Protein AF-A0A397G753-F1 (afdb_monomer_lite)

Organism: NCBI:txid1348612

Structure (mmCIF, N/CA/C/O backbone):
data_AF-A0A397G753-F1
#
_entry.id   AF-A0A397G753-F1
#
loop_
_atom_site.group_PDB
_atom_site.id
_atom_site.type_symbol
_atom_site.label_atom_id
_atom_site.label_alt_id
_atom_site.label_comp_id
_atom_site.label_asym_id
_atom_site.label_entity_id
_atom_site.label_seq_id
_atom_site.pdbx_PDB_ins_code
_atom_site.Cartn_x
_atom_site.Cartn_y
_atom_site.Cartn_z
_atom_site.occupancy
_atom_site.B_iso_or_equiv
_atom_site.auth_seq_id
_atom_site.auth_comp_id
_atom_site.auth_asym_id
_atom_site.auth_atom_id
_atom_site.pdbx_PDB_model_num
ATOM 1 N N . MET A 1 1 ? -2.397 -12.344 -0.026 1.00 91.50 1 MET A N 1
ATOM 2 C CA . MET A 1 1 ? -2.627 -11.223 0.919 1.00 91.50 1 MET A CA 1
ATOM 3 C C . MET A 1 1 ? -3.886 -10.445 0.554 1.00 91.50 1 MET A C 1
ATOM 5 O O . MET A 1 1 ? -4.842 -10.509 1.313 1.00 91.50 1 MET A O 1
ATOM 9 N N . GLY A 1 2 ? -3.927 -9.778 -0.608 1.00 95.38 2 GLY A N 1
ATOM 10 C CA . GLY A 1 2 ? -5.061 -8.931 -1.011 1.00 95.38 2 GLY A CA 1
ATOM 11 C C . GLY A 1 2 ? -6.423 -9.641 -1.021 1.00 95.38 2 GLY A C 1
ATOM 12 O O . GLY A 1 2 ? -7.338 -9.194 -0.340 1.00 95.38 2 GLY A O 1
ATOM 13 N N . ILE A 1 3 ? -6.541 -10.790 -1.698 1.00 97.00 3 ILE A N 1
ATOM 14 C CA . ILE A 1 3 ? -7.805 -11.554 -1.761 1.00 97.00 3 ILE A CA 1
ATOM 15 C C . ILE A 1 3 ? -8.283 -11.930 -0.356 1.00 97.00 3 ILE A C 1
ATOM 17 O O . ILE A 1 3 ? -9.412 -11.628 0.017 1.00 97.00 3 ILE A O 1
ATOM 21 N N . PHE A 1 4 ? -7.393 -12.520 0.447 1.00 96.69 4 PHE A N 1
ATOM 22 C CA . PHE A 1 4 ? -7.681 -12.882 1.835 1.00 96.69 4 PHE A CA 1
ATOM 23 C C . PHE A 1 4 ? -8.170 -11.674 2.647 1.00 96.69 4 PHE A C 1
ATOM 25 O O . PHE A 1 4 ? -9.224 -11.741 3.273 1.00 96.69 4 PHE A O 1
ATOM 32 N N . GLY A 1 5 ? -7.459 -10.544 2.575 1.00 96.31 5 GLY A N 1
ATOM 33 C CA . GLY A 1 5 ? -7.858 -9.302 3.232 1.00 96.31 5 GLY A CA 1
ATOM 34 C C . GLY A 1 5 ? -9.234 -8.808 2.797 1.00 96.31 5 GLY A C 1
ATOM 35 O O . GLY A 1 5 ? -10.042 -8.441 3.646 1.00 96.31 5 GLY A O 1
ATOM 36 N N . SER A 1 6 ? -9.518 -8.843 1.492 1.00 96.75 6 SER A N 1
ATOM 37 C CA . SER A 1 6 ? -10.804 -8.409 0.945 1.00 96.75 6 SER A CA 1
ATOM 38 C C . SER A 1 6 ? -11.953 -9.312 1.382 1.00 96.75 6 SER A C 1
ATOM 40 O O . SER A 1 6 ? -13.050 -8.801 1.571 1.00 96.75 6 SER A O 1
ATOM 42 N N . VAL A 1 7 ? -11.734 -10.623 1.508 1.00 95.94 7 VAL A N 1
ATOM 43 C CA . VAL A 1 7 ? -12.769 -11.572 1.945 1.00 95.94 7 VAL A CA 1
ATOM 44 C C . VAL A 1 7 ? -13.023 -11.427 3.444 1.00 95.94 7 VAL A C 1
ATOM 46 O O . VAL A 1 7 ? -14.167 -11.253 3.858 1.00 95.94 7 VAL A O 1
ATOM 49 N N . MET A 1 8 ? -11.962 -11.424 4.254 1.00 95.06 8 MET A N 1
ATOM 50 C CA . MET A 1 8 ? -12.071 -11.383 5.718 1.00 95.06 8 MET A CA 1
ATOM 51 C C . MET A 1 8 ? -12.648 -10.070 6.256 1.00 95.06 8 MET A C 1
ATOM 53 O O . MET A 1 8 ? -13.225 -10.063 7.338 1.00 95.06 8 MET A O 1
ATOM 57 N N . HIS A 1 9 ? -12.507 -8.969 5.514 1.00 95.69 9 HIS A N 1
ATOM 58 C CA . HIS A 1 9 ? -12.940 -7.639 5.954 1.00 95.69 9 HIS A CA 1
ATOM 59 C C . HIS A 1 9 ? -14.029 -7.037 5.055 1.00 95.69 9 HIS A C 1
ATOM 61 O O . HIS A 1 9 ? -14.230 -5.824 5.056 1.00 95.69 9 HIS A O 1
ATOM 67 N N . ALA A 1 10 ? -14.753 -7.879 4.306 1.00 92.12 10 ALA A N 1
ATOM 68 C CA . ALA A 1 10 ? -15.836 -7.447 3.419 1.00 92.12 10 ALA A CA 1
ATOM 69 C C . ALA A 1 10 ? -17.039 -6.837 4.163 1.00 92.12 10 ALA A C 1
ATOM 71 O O . ALA A 1 10 ? -17.813 -6.088 3.569 1.00 92.12 10 ALA A O 1
ATOM 72 N N . LYS A 1 11 ? -17.230 -7.182 5.444 1.00 89.69 11 LYS A N 1
ATOM 73 C CA . LYS A 1 11 ? -18.371 -6.761 6.270 1.00 89.69 11 LYS A CA 1
ATOM 74 C C . LYS A 1 11 ? -17.893 -6.186 7.600 1.00 89.69 11 LYS A C 1
ATOM 76 O O . LYS A 1 11 ? -16.899 -6.643 8.151 1.00 89.69 11 LYS A O 1
ATOM 81 N N . GLY A 1 12 ? -18.613 -5.189 8.113 1.00 88.69 12 GLY A N 1
ATOM 82 C CA . GLY A 1 12 ? -18.335 -4.559 9.410 1.00 88.69 12 GLY A CA 1
ATOM 83 C C . GLY A 1 12 ? -17.240 -3.485 9.406 1.00 88.69 12 GLY A C 1
ATOM 84 O O . GLY A 1 12 ? -17.095 -2.769 10.402 1.00 88.69 12 GLY A O 1
ATOM 85 N N . PHE A 1 13 ? -16.538 -3.302 8.285 1.00 94.00 13 PHE A N 1
ATOM 86 C CA . PHE A 1 13 ? -15.472 -2.314 8.108 1.00 94.00 13 PHE A CA 1
ATOM 87 C C . PHE A 1 13 ? -15.814 -1.295 7.016 1.00 94.00 13 PHE A C 1
ATOM 89 O O . PHE A 1 13 ? -16.594 -1.573 6.107 1.00 94.00 13 PHE A O 1
ATOM 96 N N . ASP A 1 14 ? -15.204 -0.111 7.093 1.00 93.56 14 ASP A N 1
ATOM 97 C CA . ASP A 1 14 ? -15.374 0.927 6.075 1.00 93.56 14 ASP A CA 1
ATOM 98 C C . ASP A 1 14 ? -14.841 0.437 4.716 1.00 93.56 14 ASP A C 1
ATOM 100 O O . ASP A 1 14 ? -13.736 -0.108 4.629 1.00 93.56 14 ASP A O 1
ATOM 104 N N . TYR A 1 15 ? -15.588 0.700 3.636 1.00 94.19 15 TYR A N 1
ATOM 105 C CA . TYR A 1 15 ? -15.270 0.211 2.284 1.00 94.19 15 TYR A CA 1
ATOM 106 C C . TYR A 1 15 ? -13.840 0.535 1.824 1.00 94.19 15 TYR A C 1
ATOM 108 O O . TYR A 1 15 ? -13.224 -0.263 1.122 1.00 94.19 15 TYR A O 1
ATOM 116 N N . ARG A 1 16 ? -13.273 1.663 2.273 1.00 95.38 16 ARG A N 1
ATOM 117 C CA . ARG A 1 16 ? -11.892 2.076 1.970 1.00 95.38 16 ARG A CA 1
ATOM 118 C C . ARG A 1 16 ? -10.840 1.005 2.294 1.00 95.38 16 ARG A C 1
ATOM 120 O O . ARG A 1 16 ? -9.878 0.872 1.549 1.00 95.38 16 ARG A O 1
ATOM 127 N N . PHE A 1 17 ? -11.036 0.197 3.339 1.00 96.69 17 PHE A N 1
ATOM 128 C CA . PHE A 1 17 ? -10.093 -0.875 3.683 1.00 96.69 17 PHE A CA 1
ATOM 129 C C . PHE A 1 17 ? -10.243 -2.089 2.767 1.00 96.69 17 PHE A C 1
ATOM 131 O O . PHE A 1 17 ? -9.247 -2.647 2.311 1.00 96.69 17 PHE A O 1
ATOM 138 N N . THR A 1 18 ? -11.482 -2.456 2.425 1.00 96.50 18 THR A N 1
ATOM 139 C CA . THR A 1 18 ? -11.733 -3.474 1.393 1.00 96.50 18 THR A CA 1
ATOM 140 C C . THR A 1 18 ? -11.141 -3.033 0.054 1.00 96.50 18 THR A C 1
ATOM 142 O O . THR A 1 18 ? -10.517 -3.839 -0.634 1.00 96.50 18 THR A O 1
ATOM 145 N N . LEU A 1 19 ? -11.265 -1.747 -0.288 1.00 97.38 19 LEU A N 1
ATOM 146 C CA . LEU A 1 19 ? -10.648 -1.168 -1.476 1.00 97.38 19 LEU A CA 1
ATOM 147 C C . LEU A 1 19 ? -9.119 -1.303 -1.437 1.00 97.38 19 LEU A C 1
ATOM 149 O O . LEU A 1 19 ? -8.564 -1.804 -2.407 1.00 97.38 19 LEU A O 1
ATOM 153 N N . CYS A 1 20 ? -8.447 -0.988 -0.320 1.00 97.81 20 CYS A N 1
ATOM 154 C CA . CYS A 1 20 ? -7.004 -1.235 -0.165 1.00 97.81 20 CYS A CA 1
ATOM 155 C C . CYS A 1 20 ? -6.623 -2.691 -0.485 1.00 97.81 20 CYS A C 1
ATOM 157 O O . CYS A 1 20 ? -5.707 -2.935 -1.271 1.00 97.81 20 CYS A O 1
ATOM 159 N N . PHE A 1 21 ? -7.332 -3.673 0.081 1.00 98.19 21 PHE A N 1
ATOM 160 C CA . PHE A 1 21 ? -7.027 -5.092 -0.142 1.00 98.19 21 PHE A CA 1
ATOM 161 C C . PHE A 1 21 ? -7.298 -5.555 -1.580 1.00 98.19 21 PHE A C 1
ATOM 163 O O . PHE A 1 21 ? -6.535 -6.353 -2.138 1.00 98.19 21 PHE A O 1
ATOM 170 N N . ARG A 1 22 ? -8.356 -5.034 -2.207 1.00 98.00 22 ARG A N 1
ATOM 171 C CA . ARG A 1 22 ? -8.631 -5.263 -3.630 1.00 98.00 22 ARG A CA 1
ATOM 172 C C . ARG A 1 22 ? -7.527 -4.669 -4.497 1.00 98.00 22 ARG A C 1
ATOM 174 O O . ARG A 1 22 ? -7.035 -5.366 -5.375 1.00 98.00 22 ARG A O 1
ATOM 181 N N . THR A 1 23 ? -7.053 -3.462 -4.202 1.00 97.81 23 THR A N 1
ATOM 182 C CA . THR A 1 23 ? -5.946 -2.861 -4.953 1.00 97.81 23 THR A CA 1
ATOM 183 C C . THR A 1 23 ? -4.646 -3.652 -4.785 1.00 97.81 23 THR A C 1
ATOM 185 O O . THR A 1 23 ? -3.981 -3.898 -5.782 1.00 97.81 23 THR A O 1
ATOM 188 N N . ILE A 1 24 ? -4.329 -4.174 -3.589 1.00 98.00 24 ILE A N 1
ATOM 189 C CA . ILE A 1 24 ? -3.200 -5.117 -3.402 1.00 98.00 24 ILE A CA 1
ATOM 190 C C . ILE A 1 24 ? -3.342 -6.352 -4.307 1.00 98.00 24 ILE A C 1
ATOM 192 O O . ILE A 1 24 ? -2.351 -6.864 -4.821 1.00 98.00 24 ILE A O 1
ATOM 196 N N . THR A 1 25 ? -4.566 -6.843 -4.508 1.00 97.94 25 THR A N 1
ATOM 197 C CA . THR A 1 25 ? -4.828 -7.968 -5.420 1.00 97.94 25 THR A CA 1
ATOM 1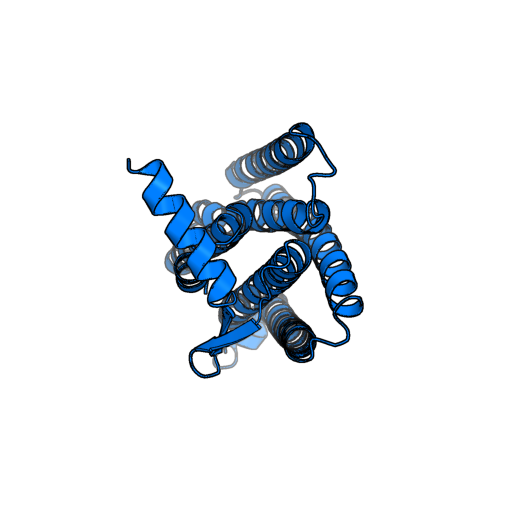98 C C . THR A 1 25 ? -4.547 -7.586 -6.870 1.00 97.94 25 THR A C 1
ATOM 200 O O . THR A 1 25 ? -3.885 -8.344 -7.572 1.00 97.94 25 THR A O 1
ATOM 203 N N . VAL A 1 26 ? -5.006 -6.407 -7.301 1.00 97.88 26 VAL A N 1
ATOM 204 C CA . VAL A 1 26 ? -4.758 -5.883 -8.653 1.00 97.88 26 VAL A CA 1
ATOM 205 C C . VAL A 1 26 ? -3.260 -5.694 -8.901 1.00 97.88 26 VAL A C 1
ATOM 207 O O . VAL A 1 26 ? -2.779 -6.162 -9.926 1.00 97.88 26 VAL A O 1
ATOM 210 N N . ILE A 1 27 ? -2.524 -5.110 -7.946 1.00 97.81 27 ILE A N 1
ATOM 211 C CA . ILE A 1 27 ? -1.054 -4.988 -7.993 1.00 97.81 27 ILE A CA 1
ATOM 212 C C . ILE A 1 27 ? -0.421 -6.369 -8.190 1.00 97.81 27 ILE A C 1
ATOM 214 O O . ILE A 1 27 ? 0.364 -6.564 -9.105 1.00 97.81 27 ILE A O 1
ATOM 218 N N . GLY A 1 28 ? -0.819 -7.366 -7.390 1.00 96.94 28 GLY A N 1
ATOM 219 C CA . GLY A 1 28 ? -0.287 -8.727 -7.510 1.00 96.94 28 GLY A CA 1
ATOM 220 C C . GLY A 1 28 ? -0.520 -9.357 -8.887 1.00 96.94 28 GLY A C 1
ATOM 221 O O . GLY A 1 28 ? 0.396 -9.956 -9.444 1.00 96.94 28 GLY A O 1
ATOM 222 N N . PHE A 1 29 ? -1.715 -9.200 -9.465 1.00 97.25 29 PHE A N 1
ATOM 223 C CA . PHE A 1 29 ? -1.985 -9.673 -10.827 1.00 97.25 29 PHE A CA 1
ATOM 224 C C . PHE A 1 29 ? -1.186 -8.903 -11.883 1.00 97.25 29 PHE A C 1
ATOM 226 O O . PHE A 1 29 ? -0.629 -9.528 -12.783 1.00 97.25 29 PHE A O 1
ATOM 233 N N . GLY A 1 30 ? -1.092 -7.577 -11.761 1.00 96.62 30 GLY A N 1
ATOM 234 C CA . GLY A 1 30 ? -0.273 -6.743 -12.640 1.00 96.62 30 GLY A CA 1
ATOM 235 C C . GLY A 1 30 ? 1.199 -7.144 -12.609 1.00 96.62 30 GLY A C 1
ATOM 236 O O . GLY A 1 30 ? 1.801 -7.343 -13.660 1.00 96.62 30 GLY A O 1
ATOM 237 N N . SER A 1 31 ? 1.740 -7.375 -11.414 1.00 96.06 31 SER A N 1
ATOM 238 C CA . SER A 1 31 ? 3.104 -7.857 -11.197 1.00 96.06 31 SER A CA 1
ATOM 239 C C . SER A 1 31 ? 3.348 -9.226 -11.843 1.00 96.06 31 SER A C 1
ATOM 241 O O . SER A 1 31 ? 4.337 -9.405 -12.552 1.00 96.06 31 SER A O 1
ATOM 243 N N . ILE A 1 32 ? 2.418 -10.181 -11.690 1.00 96.19 32 ILE A N 1
ATOM 244 C CA . ILE A 1 32 ? 2.499 -11.496 -12.354 1.00 96.19 32 ILE A CA 1
ATOM 245 C C . ILE A 1 32 ? 2.512 -11.338 -13.880 1.00 96.19 32 ILE A C 1
ATOM 247 O O . ILE A 1 32 ? 3.339 -11.954 -14.550 1.00 96.19 32 ILE A O 1
ATOM 251 N N . LEU A 1 33 ? 1.619 -10.513 -14.434 1.00 95.38 33 LEU A N 1
ATOM 252 C CA . LEU A 1 33 ? 1.549 -10.267 -15.876 1.00 95.38 33 LEU A CA 1
ATOM 253 C C . LEU A 1 33 ? 2.830 -9.609 -16.396 1.00 95.38 33 LEU A C 1
ATOM 255 O O . LEU A 1 33 ? 3.361 -10.030 -17.425 1.00 95.38 33 LEU A O 1
ATOM 259 N N . PHE A 1 34 ? 3.346 -8.610 -15.683 1.00 94.88 34 PHE A N 1
ATOM 260 C CA . PHE A 1 34 ? 4.578 -7.931 -16.054 1.00 94.88 34 PHE A CA 1
ATOM 261 C C . PHE A 1 34 ? 5.780 -8.873 -15.991 1.00 94.88 34 PHE A C 1
ATOM 263 O O . PHE A 1 34 ? 6.459 -9.041 -16.995 1.00 94.88 34 PHE A O 1
ATOM 270 N N . HIS A 1 35 ? 6.025 -9.550 -14.870 1.00 93.56 35 HIS A N 1
ATOM 271 C CA . HI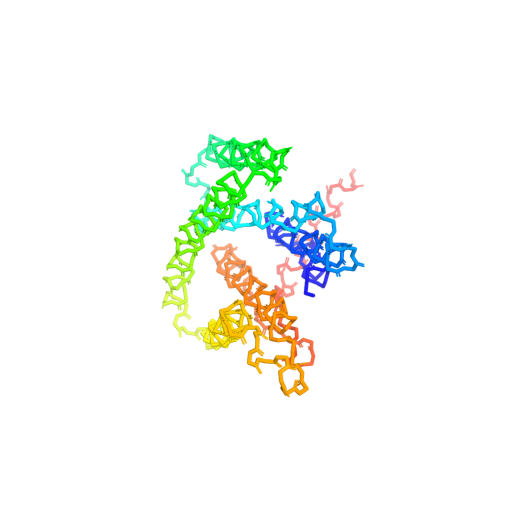S A 1 35 ? 7.189 -10.431 -14.739 1.00 93.56 35 HIS A CA 1
ATOM 272 C C . HIS A 1 35 ? 7.085 -11.712 -15.574 1.00 93.56 35 HIS A C 1
ATOM 274 O O . HIS A 1 35 ? 8.111 -12.258 -15.971 1.00 93.56 35 HIS A O 1
ATOM 280 N N . GLY A 1 36 ? 5.871 -12.170 -15.885 1.00 92.56 36 GLY A N 1
ATOM 281 C CA . GLY A 1 36 ? 5.649 -13.315 -16.767 1.00 92.56 36 GLY A CA 1
ATOM 282 C C . GLY A 1 36 ? 5.874 -13.017 -18.253 1.00 92.56 36 GLY A C 1
ATOM 283 O O . GLY A 1 36 ? 6.103 -13.946 -19.022 1.00 92.56 36 GLY A O 1
ATOM 284 N N . THR A 1 37 ? 5.816 -11.748 -18.672 1.00 93.25 37 THR A N 1
ATOM 285 C CA . THR A 1 37 ? 5.898 -11.354 -20.096 1.00 93.25 37 THR A CA 1
ATOM 286 C C . THR A 1 37 ? 7.042 -10.392 -20.416 1.00 93.25 37 THR A C 1
ATOM 288 O O . THR A 1 37 ? 7.473 -10.314 -21.563 1.00 93.25 37 THR A O 1
ATOM 291 N N . LEU A 1 38 ? 7.513 -9.639 -19.418 1.00 89.19 38 LEU A N 1
ATOM 292 C CA . LEU A 1 38 ? 8.473 -8.536 -19.503 1.00 89.19 38 LEU A CA 1
ATOM 293 C C . LEU A 1 38 ? 8.070 -7.421 -20.482 1.00 89.19 38 LEU A C 1
ATOM 295 O O . LEU A 1 38 ? 8.909 -6.643 -20.941 1.00 89.19 38 LEU A O 1
ATOM 299 N N . LEU A 1 39 ? 6.774 -7.310 -20.784 1.00 89.12 39 LEU A N 1
ATOM 300 C CA . LEU A 1 39 ? 6.247 -6.237 -21.618 1.00 89.12 39 LEU A CA 1
ATOM 301 C C . LEU A 1 39 ? 6.168 -4.946 -20.811 1.00 89.12 39 LEU A C 1
ATOM 303 O O . LEU A 1 39 ? 5.449 -4.864 -19.817 1.00 89.12 39 LEU A O 1
ATOM 307 N N . PHE A 1 40 ? 6.856 -3.909 -21.281 1.00 86.31 40 PHE A N 1
ATOM 308 C CA . PHE A 1 40 ? 6.890 -2.608 -20.615 1.00 86.31 40 PHE A CA 1
ATOM 309 C C . PHE A 1 40 ? 5.483 -2.019 -20.393 1.00 86.31 40 PHE A C 1
ATOM 311 O O . PHE A 1 40 ? 5.202 -1.435 -19.355 1.00 86.31 40 PHE A O 1
ATOM 318 N N . GLN A 1 41 ? 4.547 -2.239 -21.318 1.00 86.50 41 GLN A N 1
ATOM 319 C CA . GLN A 1 41 ? 3.158 -1.798 -21.172 1.00 86.50 41 GLN A CA 1
ATOM 320 C C . GLN A 1 41 ? 2.482 -2.413 -19.938 1.00 86.50 41 GLN A C 1
ATOM 322 O O . GLN A 1 41 ? 1.674 -1.747 -19.290 1.00 86.50 41 GLN A O 1
ATOM 327 N N . LEU A 1 42 ? 2.834 -3.659 -19.599 1.00 90.94 42 LEU A N 1
ATOM 328 C CA . LEU A 1 42 ? 2.302 -4.371 -18.440 1.00 90.94 42 LEU A CA 1
ATOM 329 C C . LEU A 1 42 ? 2.933 -3.911 -17.117 1.00 90.94 42 LEU A C 1
ATOM 331 O O . LEU A 1 42 ? 2.308 -4.088 -16.075 1.00 90.94 42 LEU A O 1
ATOM 335 N N . GLN A 1 43 ? 4.075 -3.212 -17.147 1.00 91.69 43 GLN A N 1
ATOM 336 C CA . GLN A 1 43 ? 4.661 -2.562 -15.965 1.00 91.69 43 GLN A CA 1
ATOM 337 C C . GLN A 1 43 ? 3.688 -1.559 -15.328 1.00 91.69 43 GLN A C 1
ATOM 339 O O . GLN A 1 43 ? 3.593 -1.464 -14.105 1.00 91.69 43 GLN A O 1
ATOM 344 N N . HIS A 1 44 ? 2.904 -0.842 -16.142 1.00 93.75 44 HIS A N 1
ATOM 345 C CA . HIS A 1 44 ? 1.916 0.112 -15.635 1.00 93.75 44 HIS A CA 1
ATOM 346 C C . HIS A 1 44 ? 0.787 -0.563 -14.846 1.00 93.75 44 HIS A C 1
ATOM 348 O O . HIS A 1 44 ? 0.250 0.050 -13.926 1.00 93.75 44 HIS A O 1
ATOM 354 N N . PHE A 1 45 ? 0.444 -1.818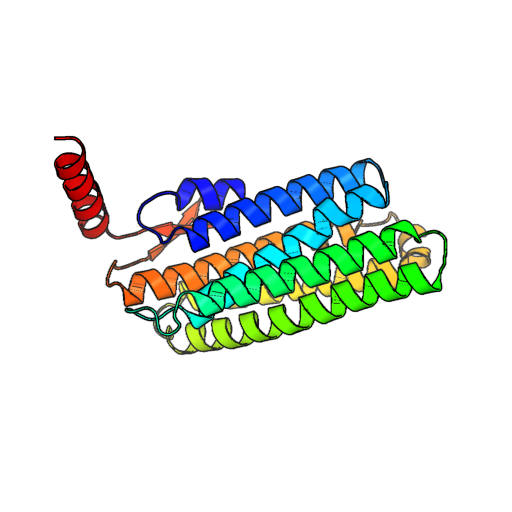 -15.161 1.00 93.25 45 PHE A N 1
ATOM 355 C CA . PHE A 1 45 ? -0.549 -2.584 -14.399 1.00 93.25 45 PHE A CA 1
ATOM 356 C C . PHE A 1 45 ? -0.029 -3.018 -13.023 1.00 93.25 45 PHE A C 1
ATOM 358 O O . PHE A 1 45 ? -0.838 -3.339 -12.158 1.00 93.25 45 PHE A O 1
ATOM 365 N N . ASP A 1 46 ? 1.286 -2.994 -12.800 1.00 92.44 46 ASP A N 1
ATOM 366 C CA . ASP A 1 46 ? 1.892 -3.160 -11.478 1.00 92.44 46 ASP A CA 1
ATOM 367 C C . ASP A 1 46 ? 1.993 -1.797 -10.763 1.00 92.44 46 ASP A C 1
ATOM 369 O O . ASP A 1 46 ? 1.392 -1.580 -9.709 1.00 92.44 46 ASP A O 1
ATOM 373 N N . GLY A 1 47 ? 2.655 -0.820 -11.396 1.00 94.75 47 GLY A N 1
ATOM 374 C CA . GLY A 1 47 ? 2.975 0.476 -10.788 1.00 94.75 47 GLY A CA 1
ATOM 375 C C . GLY A 1 47 ? 1.779 1.404 -10.539 1.00 94.75 47 GLY A C 1
ATOM 376 O O . GLY A 1 47 ? 1.638 1.952 -9.444 1.00 94.75 47 GLY A O 1
ATOM 377 N N . ILE A 1 48 ? 0.874 1.596 -11.506 1.00 96.69 48 ILE A N 1
ATOM 378 C CA . ILE A 1 48 ? -0.244 2.549 -11.346 1.00 96.69 48 ILE A CA 1
ATOM 379 C C . ILE A 1 48 ? -1.181 2.135 -10.199 1.00 96.69 48 ILE A C 1
ATOM 381 O O . ILE A 1 48 ? -1.504 2.980 -9.355 1.00 96.69 48 ILE A O 1
ATOM 385 N N . PRO A 1 49 ? -1.585 0.856 -10.074 1.00 97.88 49 PRO A N 1
ATOM 386 C CA . PRO A 1 49 ? -2.352 0.412 -8.916 1.00 97.88 49 PRO A CA 1
ATOM 387 C C . PRO A 1 49 ? -1.649 0.646 -7.568 1.00 97.88 49 PRO A C 1
ATOM 389 O O . PRO A 1 49 ? -2.343 0.936 -6.590 1.00 97.88 49 PRO A O 1
ATOM 392 N N . MET A 1 50 ? -0.309 0.617 -7.489 1.00 97.81 50 MET A N 1
ATOM 393 C CA . MET A 1 50 ? 0.421 0.980 -6.259 1.00 97.81 50 MET A CA 1
ATOM 394 C C . MET A 1 50 ? 0.171 2.433 -5.836 1.00 97.81 50 MET A C 1
ATOM 396 O O . MET A 1 50 ? -0.027 2.695 -4.645 1.00 97.81 50 MET A O 1
ATOM 400 N N . ILE A 1 51 ? 0.108 3.369 -6.790 1.00 98.00 51 ILE A N 1
ATOM 401 C CA . ILE A 1 51 ? -0.203 4.782 -6.513 1.00 98.00 51 ILE A CA 1
ATOM 402 C C . ILE A 1 51 ? -1.606 4.905 -5.911 1.00 98.00 51 ILE A C 1
ATOM 404 O O . ILE A 1 51 ? -1.787 5.523 -4.862 1.00 98.00 51 ILE A O 1
ATOM 408 N N . PHE A 1 52 ? -2.611 4.279 -6.524 1.00 98.31 52 PHE A N 1
ATOM 409 C CA . PHE A 1 52 ? -3.974 4.334 -5.989 1.00 98.31 52 PHE A CA 1
ATOM 410 C C . PHE A 1 52 ? -4.093 3.644 -4.629 1.00 98.31 52 PHE A C 1
ATOM 412 O O . PHE A 1 52 ? -4.789 4.153 -3.750 1.00 98.31 52 PHE A O 1
ATOM 419 N N . TYR A 1 53 ? -3.386 2.533 -4.415 1.00 98.56 53 TYR A N 1
ATOM 420 C CA . TYR A 1 53 ? -3.333 1.874 -3.112 1.00 98.56 53 TYR A CA 1
ATOM 421 C C . TYR A 1 53 ? -2.828 2.826 -2.020 1.00 98.56 53 TYR A C 1
ATOM 423 O O . TYR A 1 53 ? -3.506 3.010 -1.003 1.00 98.56 53 TYR A O 1
ATOM 431 N N . VAL A 1 54 ? -1.675 3.471 -2.235 1.00 98.25 54 VAL A N 1
ATOM 432 C CA . VAL A 1 54 ? -1.093 4.349 -1.214 1.00 98.25 54 VAL A CA 1
ATOM 433 C C . VAL A 1 54 ? -1.938 5.607 -0.996 1.00 98.25 54 VAL A C 1
ATOM 435 O O . VAL A 1 54 ? -2.050 6.066 0.137 1.00 98.25 54 VAL A O 1
ATOM 438 N N . LEU A 1 55 ? -2.623 6.120 -2.025 1.00 98.44 55 LEU A N 1
ATOM 439 C CA . LEU A 1 55 ? -3.552 7.249 -1.892 1.00 98.44 55 LEU A CA 1
ATOM 440 C C . LEU A 1 55 ? -4.810 6.892 -1.088 1.00 98.44 55 LEU A C 1
ATOM 442 O O . LEU A 1 55 ? -5.227 7.671 -0.230 1.00 98.44 55 LEU A O 1
ATOM 446 N N . VAL A 1 56 ? -5.401 5.711 -1.303 1.00 98.19 56 VAL A N 1
ATOM 447 C CA . VAL A 1 56 ? -6.542 5.237 -0.493 1.00 98.19 56 VAL A CA 1
ATOM 448 C C . VAL A 1 56 ? -6.113 5.027 0.960 1.00 98.19 56 VAL A C 1
ATOM 450 O O . VAL A 1 56 ? -6.856 5.355 1.891 1.00 98.19 56 VAL A O 1
ATOM 453 N N . LEU A 1 57 ? -4.900 4.526 1.185 1.00 98.12 57 LEU A N 1
ATOM 454 C CA . LEU A 1 57 ? -4.363 4.356 2.528 1.00 98.12 57 LEU A CA 1
ATOM 455 C C . LEU A 1 57 ? -4.024 5.705 3.187 1.00 98.12 57 LEU A C 1
ATOM 457 O O . LEU A 1 57 ? -4.329 5.896 4.362 1.00 98.12 57 LEU A O 1
ATOM 461 N N . PHE A 1 58 ? -3.505 6.670 2.423 1.00 98.31 58 PHE A N 1
ATOM 462 C CA . PHE A 1 58 ? -3.290 8.054 2.854 1.00 98.31 58 PHE A CA 1
ATOM 463 C C . PHE A 1 58 ? -4.598 8.743 3.248 1.00 98.31 58 PHE A C 1
ATOM 465 O O . PHE A 1 58 ? -4.682 9.362 4.311 1.00 98.31 58 PHE A O 1
ATOM 472 N N . TYR A 1 59 ? -5.652 8.570 2.451 1.00 97.81 59 TYR A N 1
ATOM 473 C CA . TYR A 1 59 ? -7.001 8.972 2.833 1.00 97.81 59 TYR A CA 1
ATOM 474 C C . TYR A 1 59 ? -7.416 8.309 4.152 1.00 97.81 59 TYR A C 1
ATOM 476 O O . TYR A 1 59 ? -7.875 8.981 5.072 1.00 97.81 59 TYR A O 1
ATOM 484 N N . SER A 1 60 ? -7.206 6.997 4.270 1.00 97.06 60 SER A N 1
ATOM 485 C CA . SER A 1 60 ? -7.646 6.206 5.423 1.00 97.06 60 SER A CA 1
ATOM 486 C C . SER A 1 60 ? -6.973 6.614 6.734 1.00 97.06 60 SER A C 1
ATOM 488 O O . SER A 1 60 ? -7.661 6.653 7.752 1.00 97.06 60 SER A O 1
ATOM 490 N N . VAL A 1 61 ? -5.678 6.956 6.724 1.00 96.88 61 VAL A N 1
ATOM 491 C CA . VAL A 1 61 ? -4.969 7.439 7.927 1.00 96.88 61 VAL A CA 1
ATOM 492 C C . VAL A 1 61 ? -5.368 8.861 8.321 1.00 96.88 61 VAL A C 1
ATOM 494 O O . VAL A 1 61 ? -5.389 9.182 9.507 1.00 96.88 61 VAL A O 1
ATOM 497 N N . ASN A 1 62 ? -5.701 9.722 7.356 1.00 95.25 62 ASN A N 1
ATOM 498 C CA . ASN A 1 62 ? -6.092 11.109 7.627 1.00 95.25 62 ASN A CA 1
ATOM 499 C C . ASN A 1 62 ? -7.558 11.225 8.067 1.00 95.25 62 ASN A C 1
ATOM 501 O O . ASN A 1 62 ? -7.878 11.985 8.981 1.00 95.25 62 ASN A O 1
ATOM 505 N N . GLU A 1 63 ? -8.436 10.419 7.474 1.00 92.94 63 GLU A N 1
ATOM 506 C CA . GLU A 1 63 ? -9.853 10.300 7.828 1.00 92.94 63 GLU A CA 1
ATOM 507 C C . GLU A 1 63 ? -10.101 9.219 8.890 1.00 92.94 63 GLU A C 1
ATOM 509 O O . GLU A 1 63 ? -11.136 8.543 8.890 1.00 92.94 63 GLU A O 1
ATOM 514 N N . ASN A 1 64 ? -9.145 9.009 9.800 1.00 88.50 64 ASN A N 1
ATOM 515 C CA . ASN A 1 64 ? -9.249 7.996 10.851 1.00 88.50 64 ASN A CA 1
ATOM 516 C C . ASN A 1 64 ? -9.875 8.504 12.157 1.00 88.50 64 ASN A C 1
ATOM 518 O O . ASN A 1 64 ? -9.529 8.059 13.246 1.00 88.50 64 ASN A O 1
ATOM 522 N N . LYS A 1 65 ? -10.809 9.453 12.065 1.00 85.94 65 LYS A N 1
ATOM 523 C CA . LYS A 1 65 ? -11.527 10.023 13.217 1.00 85.94 65 LYS A CA 1
ATOM 524 C C . LYS A 1 65 ? -12.983 9.587 13.217 1.00 85.94 65 LYS A C 1
ATOM 526 O O . LYS A 1 65 ? -13.500 9.222 12.168 1.00 85.94 65 LYS A O 1
ATOM 531 N N . LYS A 1 66 ? -13.644 9.606 14.385 1.00 81.31 66 LYS A N 1
ATOM 532 C CA . LYS A 1 66 ? -15.047 9.168 14.551 1.00 81.31 66 LYS A CA 1
ATOM 533 C C . LYS A 1 66 ? -15.949 9.752 13.457 1.00 81.31 66 LYS A C 1
ATOM 535 O O . LYS A 1 66 ? -16.629 8.998 12.769 1.00 81.31 66 LYS A O 1
ATOM 540 N N . GLU A 1 67 ? -15.831 11.055 13.241 1.00 82.19 67 GLU A N 1
ATOM 541 C CA . GLU A 1 67 ? -16.474 11.796 12.160 1.00 82.19 67 GLU A CA 1
ATOM 542 C C . GLU A 1 67 ? -15.457 12.185 11.088 1.00 82.19 67 GLU A C 1
ATOM 544 O O . GLU A 1 67 ? -14.260 12.317 11.373 1.00 82.19 67 GLU A O 1
ATOM 549 N N . ARG A 1 68 ? -15.942 12.360 9.852 1.00 80.94 68 ARG A N 1
ATOM 550 C CA . ARG A 1 68 ? -15.094 12.790 8.740 1.00 80.94 68 ARG A CA 1
ATOM 551 C C . ARG A 1 68 ? -14.595 14.206 8.999 1.00 80.94 68 ARG A C 1
ATOM 553 O O . ARG A 1 68 ? -15.401 15.101 9.244 1.00 80.94 68 ARG A O 1
ATOM 560 N N . LYS A 1 69 ? -13.279 14.402 8.950 1.00 87.12 69 LYS A N 1
ATOM 561 C CA . LYS A 1 69 ? -12.666 15.716 9.191 1.00 87.12 69 LYS A CA 1
ATOM 562 C C . LYS A 1 69 ? -12.738 16.581 7.938 1.00 87.12 69 LYS A C 1
ATOM 564 O O . LYS A 1 69 ? -13.022 17.773 8.019 1.00 87.12 69 LYS A O 1
ATOM 569 N N . PHE A 1 70 ? -12.432 15.985 6.797 1.00 86.38 70 PHE A N 1
ATOM 570 C CA . PHE A 1 70 ? -12.412 16.620 5.496 1.00 86.38 70 PHE A CA 1
ATOM 571 C C . PHE A 1 70 ? -13.654 16.201 4.702 1.00 86.38 70 PHE A C 1
ATOM 573 O O . PHE A 1 70 ? -14.156 15.078 4.793 1.00 86.38 70 PHE A O 1
ATOM 580 N N . GLY A 1 71 ? -14.179 17.148 3.927 1.00 89.31 71 GLY A N 1
ATOM 581 C CA . GLY A 1 71 ? -15.329 16.921 3.062 1.00 89.31 71 GLY A CA 1
ATOM 582 C C . GLY A 1 71 ? -14.980 16.086 1.830 1.00 89.31 71 GLY A C 1
ATOM 583 O O . GLY A 1 71 ? -13.873 15.570 1.672 1.00 89.31 71 GLY A O 1
ATOM 584 N N . ILE A 1 72 ? -15.932 16.005 0.901 1.00 91.75 72 ILE A N 1
ATOM 585 C CA . ILE A 1 72 ? -15.787 15.224 -0.335 1.00 91.75 72 ILE A CA 1
ATOM 586 C C . ILE A 1 72 ? -14.649 15.709 -1.250 1.00 91.75 72 ILE A C 1
ATOM 588 O O . ILE A 1 72 ? -14.145 14.936 -2.059 1.00 91.75 72 ILE A O 1
ATOM 592 N N . TRP A 1 73 ? -14.189 16.953 -1.087 1.00 95.19 73 TRP A N 1
ATOM 593 C CA . TRP A 1 73 ? -13.070 17.504 -1.851 1.00 95.19 73 TRP A CA 1
ATOM 594 C C . TRP A 1 73 ? -11.775 16.708 -1.648 1.00 95.19 73 TRP A C 1
ATOM 596 O O . TRP A 1 73 ? -11.025 16.530 -2.598 1.00 95.19 73 TRP A O 1
ATOM 606 N N . PHE A 1 74 ? -11.527 16.173 -0.448 1.00 95.62 74 PHE A N 1
ATOM 607 C CA . PHE A 1 74 ? -10.276 15.480 -0.143 1.00 95.62 74 PHE A CA 1
ATOM 608 C C . PHE A 1 74 ? -10.079 14.195 -0.971 1.00 95.62 74 PHE A C 1
ATOM 610 O O . PHE A 1 74 ? -9.068 14.098 -1.669 1.00 95.62 74 PHE A O 1
ATOM 617 N N . PRO A 1 75 ? -11.019 13.224 -0.986 1.00 95.62 75 PRO A N 1
ATOM 618 C CA . PRO A 1 75 ? -10.888 12.055 -1.854 1.00 95.62 75 PRO A CA 1
ATOM 619 C C . PRO A 1 75 ? -10.912 12.415 -3.349 1.00 95.62 75 PRO A C 1
ATOM 621 O O . PRO A 1 75 ? -10.236 11.742 -4.125 1.00 95.62 75 PRO A O 1
ATOM 624 N N . ILE A 1 76 ? -11.613 13.484 -3.756 1.00 97.31 76 ILE A N 1
ATOM 625 C CA . ILE A 1 76 ? -11.583 13.976 -5.146 1.00 97.31 76 ILE A CA 1
ATOM 626 C C . ILE A 1 76 ? -10.176 14.462 -5.512 1.00 97.31 76 ILE A C 1
ATOM 628 O O . ILE A 1 76 ? -9.636 14.042 -6.531 1.00 97.31 76 ILE A O 1
ATOM 632 N N . THR A 1 77 ? -9.545 15.291 -4.677 1.00 97.56 77 THR A N 1
ATOM 633 C CA . THR A 1 77 ? -8.179 15.780 -4.909 1.00 97.56 77 THR A CA 1
ATOM 634 C C . THR A 1 77 ? -7.176 14.632 -4.987 1.00 97.56 77 THR A C 1
ATOM 636 O O . THR A 1 77 ? -6.334 14.627 -5.882 1.00 97.56 77 THR A O 1
ATOM 639 N N . LEU A 1 78 ? -7.280 13.632 -4.105 1.00 97.62 78 LEU A N 1
ATOM 640 C CA . LEU A 1 78 ? -6.406 12.456 -4.157 1.00 97.62 78 LEU A CA 1
ATOM 641 C C . LEU A 1 78 ? -6.610 11.647 -5.442 1.00 97.62 78 LEU A C 1
ATOM 643 O O . LEU A 1 78 ? -5.633 11.218 -6.052 1.00 97.62 78 LEU A O 1
ATOM 647 N N . PHE A 1 79 ? -7.857 11.466 -5.880 1.00 97.81 79 PHE A N 1
ATOM 648 C CA . PHE A 1 79 ? -8.147 10.792 -7.143 1.00 97.81 79 PHE A CA 1
ATOM 649 C C . PHE A 1 79 ? -7.578 11.560 -8.341 1.00 97.81 79 PHE A C 1
ATOM 651 O O . PHE A 1 79 ? -6.897 10.962 -9.170 1.00 97.81 79 PHE A O 1
ATOM 658 N N . LEU A 1 80 ? -7.793 12.879 -8.407 1.00 98.12 80 LEU A N 1
ATOM 659 C CA . LEU A 1 80 ? -7.249 13.733 -9.468 1.00 98.12 80 LEU A CA 1
ATOM 660 C C . LEU A 1 80 ? -5.717 13.713 -9.488 1.00 98.12 80 LEU A C 1
ATOM 662 O O . LEU A 1 80 ? -5.117 13.668 -10.562 1.00 98.12 80 LEU A O 1
ATOM 666 N N . TRP A 1 81 ? -5.081 13.686 -8.315 1.00 97.38 81 TRP A N 1
ATOM 667 C CA . TRP A 1 81 ? -3.633 13.534 -8.198 1.00 97.38 81 TRP A CA 1
ATOM 668 C C . TRP A 1 81 ? -3.159 12.190 -8.761 1.00 97.38 81 TRP A C 1
ATOM 670 O O . TRP A 1 81 ? -2.292 12.158 -9.634 1.00 97.38 81 TRP A O 1
ATOM 680 N N . GLY A 1 82 ? -3.769 11.081 -8.327 1.00 97.81 82 GLY A N 1
ATOM 681 C CA . GLY A 1 82 ? -3.451 9.744 -8.836 1.00 97.81 82 GLY A CA 1
ATOM 682 C C . GLY A 1 82 ? -3.671 9.622 -10.345 1.00 97.81 82 GLY A C 1
ATOM 683 O O . GLY A 1 82 ? -2.821 9.083 -11.052 1.00 97.81 82 GLY A O 1
ATOM 684 N N . PHE A 1 83 ? -4.764 10.189 -10.855 1.00 98.19 83 PHE A N 1
ATOM 685 C CA . PHE A 1 83 ? -5.078 10.240 -12.282 1.00 98.19 83 PHE A CA 1
ATOM 686 C C . PHE A 1 83 ? -4.046 11.049 -13.082 1.00 98.19 83 PHE A C 1
ATOM 688 O O . PHE A 1 83 ? -3.593 10.604 -14.139 1.00 98.19 83 PHE A O 1
ATOM 695 N N . THR A 1 84 ? -3.622 12.201 -12.557 1.00 98.12 84 THR A N 1
ATOM 696 C CA . THR A 1 84 ? -2.591 13.043 -13.181 1.00 98.12 84 THR A CA 1
ATOM 697 C C . THR A 1 84 ? -1.264 12.298 -13.276 1.00 98.12 84 THR A C 1
ATOM 699 O O . THR A 1 84 ? -0.707 12.193 -14.368 1.00 98.12 84 THR A O 1
ATOM 702 N N . ILE A 1 85 ? -0.788 11.712 -12.170 1.00 97.62 85 ILE A N 1
ATOM 703 C CA . ILE A 1 85 ? 0.452 10.920 -12.174 1.00 97.62 85 ILE A CA 1
ATOM 704 C C . ILE A 1 85 ? 0.331 9.741 -13.145 1.00 97.62 85 ILE A C 1
ATOM 706 O O . ILE A 1 85 ? 1.231 9.523 -13.945 1.00 97.62 85 ILE A O 1
ATOM 710 N N . SER A 1 86 ? -0.798 9.029 -13.145 1.00 97.50 86 SER A N 1
ATOM 711 C CA . SER A 1 86 ? -1.029 7.900 -14.059 1.00 97.50 86 SER A CA 1
ATOM 712 C C . SER A 1 86 ? -0.932 8.316 -15.527 1.00 97.50 86 SER A C 1
ATOM 714 O O . SER A 1 86 ? -0.285 7.637 -16.320 1.00 97.50 86 SER A O 1
ATOM 716 N N . THR A 1 87 ? -1.526 9.456 -15.885 1.00 97.75 87 THR A N 1
ATOM 717 C CA . THR A 1 87 ? -1.482 9.994 -17.253 1.00 97.75 87 THR A CA 1
ATOM 718 C C . THR A 1 87 ? -0.056 10.366 -17.655 1.00 97.75 87 THR A C 1
ATOM 720 O O . THR A 1 87 ? 0.375 10.034 -18.758 1.00 97.75 87 THR A O 1
ATOM 723 N N . VAL A 1 88 ? 0.700 10.997 -16.749 1.00 97.31 88 VAL A N 1
ATOM 724 C CA . VAL A 1 88 ? 2.119 11.319 -16.967 1.00 97.31 88 VAL A CA 1
ATOM 725 C C . VAL A 1 88 ? 2.943 10.047 -17.177 1.00 97.31 88 VAL A C 1
ATOM 727 O O . VAL A 1 88 ? 3.718 9.989 -18.128 1.00 97.31 88 VAL A O 1
ATOM 730 N N . LEU A 1 89 ? 2.756 9.015 -16.348 1.00 96.56 89 LEU A N 1
ATOM 731 C CA . LEU A 1 89 ? 3.487 7.750 -16.481 1.00 96.56 89 LEU A CA 1
ATOM 732 C C . LEU A 1 89 ? 3.175 7.048 -17.806 1.00 96.56 89 LEU A C 1
ATOM 734 O O . LEU A 1 89 ? 4.100 6.661 -18.511 1.00 96.56 89 LEU A O 1
ATOM 738 N N . ILE A 1 90 ? 1.899 6.964 -18.194 1.00 96.12 90 ILE A N 1
ATOM 739 C CA . ILE A 1 90 ? 1.490 6.363 -19.474 1.00 96.12 90 ILE A CA 1
ATOM 740 C C . ILE A 1 90 ? 2.091 7.133 -20.654 1.00 96.12 90 ILE A C 1
ATOM 742 O O . ILE A 1 90 ? 2.603 6.520 -21.591 1.00 96.12 90 ILE A O 1
ATOM 746 N N . PHE A 1 91 ? 2.060 8.468 -20.610 1.00 96.06 91 PHE A N 1
ATOM 747 C CA . PHE A 1 91 ? 2.639 9.308 -21.655 1.00 96.06 91 PHE A CA 1
ATOM 748 C C . PHE A 1 91 ? 4.150 9.080 -21.795 1.00 96.06 91 PHE A C 1
ATOM 750 O O . PHE A 1 91 ? 4.635 8.795 -22.891 1.00 96.06 91 PHE A O 1
ATOM 757 N N . LEU A 1 92 ? 4.894 9.141 -20.686 1.00 95.12 92 LEU A N 1
ATOM 758 C CA . LEU A 1 92 ? 6.339 8.886 -20.684 1.00 95.12 92 LEU A CA 1
ATOM 759 C C . LEU A 1 92 ? 6.653 7.454 -21.134 1.00 95.12 92 LEU A C 1
ATOM 761 O O . LEU A 1 92 ? 7.594 7.227 -21.900 1.00 95.12 92 LEU A O 1
ATOM 765 N N . GLY A 1 93 ? 5.819 6.502 -20.723 1.00 92.44 93 GLY A N 1
ATOM 766 C CA . GLY A 1 93 ? 5.903 5.108 -21.114 1.00 92.44 93 GLY A CA 1
ATOM 767 C C . GLY A 1 93 ? 5.657 4.860 -22.606 1.00 92.44 93 GLY A C 1
ATOM 768 O O . GLY A 1 93 ? 6.270 3.967 -23.192 1.00 92.44 93 GLY A O 1
ATOM 769 N N . GLY A 1 94 ? 4.851 5.692 -23.271 1.00 93.31 94 GLY A N 1
ATOM 770 C CA . GLY A 1 94 ? 4.702 5.677 -24.732 1.00 93.31 94 GLY A CA 1
ATOM 771 C C . GLY A 1 94 ? 6.019 5.931 -25.479 1.00 93.31 94 GLY A C 1
ATOM 772 O O . GLY A 1 94 ? 6.186 5.505 -26.621 1.00 93.31 94 GLY A O 1
ATOM 773 N N . HIS A 1 95 ? 6.993 6.552 -24.809 1.00 93.38 95 HIS A N 1
ATOM 774 C CA . HIS A 1 95 ? 8.311 6.877 -25.345 1.00 93.38 95 HIS A CA 1
ATOM 775 C C . HIS A 1 95 ? 9.447 6.064 -24.694 1.00 93.38 95 HIS A C 1
ATOM 777 O O . HIS A 1 95 ? 10.595 6.515 -24.689 1.00 93.38 95 HIS A O 1
ATOM 783 N N . TYR A 1 96 ? 9.172 4.855 -24.181 1.00 89.50 96 TYR A N 1
ATOM 784 C CA . TYR A 1 96 ? 10.130 4.069 -23.376 1.00 89.50 96 TYR A CA 1
ATOM 785 C C . TYR A 1 96 ? 11.478 3.754 -24.059 1.00 89.50 96 TYR A C 1
ATOM 787 O O . TYR A 1 96 ? 12.487 3.522 -23.380 1.00 89.50 96 TYR A O 1
ATOM 795 N N . GLN A 1 97 ? 11.511 3.740 -25.399 1.00 92.06 97 GLN A N 1
ATOM 796 C CA . GLN A 1 97 ? 12.733 3.546 -26.190 1.00 92.06 97 GLN A CA 1
ATOM 797 C C . GLN A 1 97 ? 13.762 4.650 -25.913 1.00 92.06 97 GLN A C 1
ATOM 799 O O . GLN A 1 97 ? 14.971 4.407 -25.898 1.00 92.06 97 GLN A O 1
ATOM 804 N N . ASN A 1 98 ? 13.292 5.865 -25.615 1.00 94.56 98 ASN A N 1
ATOM 805 C CA . ASN A 1 98 ? 14.150 6.961 -25.206 1.00 94.56 98 ASN A CA 1
ATOM 806 C C . ASN A 1 98 ? 14.616 6.754 -23.754 1.00 94.56 98 ASN A C 1
ATOM 808 O O . ASN A 1 98 ? 13.819 6.714 -22.816 1.00 94.56 98 ASN A O 1
ATOM 812 N N . LYS A 1 99 ? 15.939 6.669 -23.562 1.00 94.38 99 LYS A N 1
ATOM 813 C CA . LYS A 1 99 ? 16.562 6.471 -22.245 1.00 94.38 99 LYS A CA 1
ATOM 814 C C . LYS A 1 99 ? 16.149 7.535 -21.222 1.00 94.38 99 LYS A C 1
ATOM 816 O O . LYS A 1 99 ? 15.945 7.189 -20.064 1.00 94.38 99 LYS A O 1
ATOM 821 N N . ILE A 1 100 ? 16.037 8.799 -21.629 1.00 95.62 100 ILE A N 1
ATOM 822 C CA . ILE A 1 100 ? 15.675 9.905 -20.733 1.00 95.62 100 ILE A CA 1
ATOM 823 C C . ILE A 1 100 ? 14.220 9.754 -20.286 1.00 95.62 100 ILE A C 1
ATOM 825 O O . ILE A 1 100 ? 13.955 9.817 -19.092 1.00 95.62 100 ILE A O 1
ATOM 829 N N . MET A 1 101 ? 13.299 9.476 -21.213 1.00 94.25 101 MET A N 1
ATOM 830 C CA . MET A 1 101 ? 11.875 9.298 -20.888 1.00 94.25 101 MET A CA 1
ATOM 831 C C . MET A 1 101 ? 11.649 8.123 -19.940 1.00 94.25 101 MET A C 1
ATOM 833 O O . MET A 1 101 ? 10.919 8.256 -18.962 1.00 94.25 101 MET A O 1
ATOM 837 N N . ARG A 1 102 ? 12.353 7.009 -20.166 1.00 92.88 102 ARG A N 1
ATOM 838 C CA . ARG A 1 102 ? 12.330 5.853 -19.263 1.00 92.88 102 ARG A CA 1
ATOM 839 C C . ARG A 1 102 ? 12.853 6.184 -17.862 1.00 92.88 102 ARG A C 1
ATOM 841 O O . ARG A 1 102 ? 12.281 5.742 -16.875 1.00 92.88 102 ARG A O 1
ATOM 848 N N . LEU A 1 103 ? 13.935 6.959 -17.754 1.00 94.31 103 LEU A N 1
ATOM 849 C CA . LEU A 1 103 ? 14.449 7.390 -16.448 1.00 94.31 103 LEU A CA 1
ATOM 850 C C . LEU A 1 103 ? 13.471 8.340 -15.746 1.00 94.31 103 LEU A C 1
ATOM 852 O O . LEU A 1 103 ? 13.252 8.203 -14.546 1.00 94.31 103 LEU A O 1
ATOM 856 N N . LEU A 1 104 ? 12.867 9.277 -16.481 1.00 96.06 104 LEU A N 1
ATOM 857 C CA . LEU A 1 104 ? 11.860 10.186 -15.934 1.00 96.06 104 LEU A CA 1
ATOM 858 C C . LEU A 1 104 ? 10.637 9.426 -15.414 1.00 96.06 104 LEU A C 1
ATOM 860 O O . LEU A 1 104 ? 10.214 9.691 -14.294 1.00 96.06 104 LEU A O 1
ATOM 864 N N . GLU A 1 105 ? 10.112 8.468 -16.180 1.00 95.50 105 GLU A N 1
ATOM 865 C CA . GLU A 1 105 ? 9.010 7.590 -15.760 1.00 95.50 105 GLU A CA 1
ATOM 866 C C . GLU A 1 105 ? 9.341 6.890 -14.437 1.00 95.50 105 GLU A C 1
ATOM 868 O O . GLU A 1 105 ? 8.610 7.052 -13.456 1.00 95.50 105 GLU A O 1
ATOM 873 N N . PHE A 1 106 ? 10.505 6.237 -14.369 1.00 93.75 106 PHE A N 1
ATOM 874 C CA . PHE A 1 106 ? 10.976 5.559 -13.165 1.00 93.75 106 PHE A CA 1
ATOM 875 C C . PHE A 1 106 ? 11.076 6.494 -11.949 1.00 93.75 106 PHE A C 1
ATOM 877 O O . PHE A 1 106 ? 10.560 6.174 -10.876 1.00 93.75 106 PHE A O 1
ATOM 884 N N . TYR A 1 107 ? 11.722 7.658 -12.087 1.00 96.06 107 TYR A N 1
ATOM 885 C CA . TYR A 1 107 ? 11.932 8.574 -10.960 1.00 96.06 107 TYR A CA 1
ATOM 886 C C . TYR A 1 107 ? 10.661 9.313 -10.535 1.00 96.06 107 TYR A C 1
ATOM 888 O O . TYR A 1 107 ? 10.480 9.551 -9.340 1.00 96.06 107 TYR A O 1
ATOM 896 N N . ILE A 1 108 ? 9.767 9.652 -11.467 1.00 96.56 108 ILE A N 1
ATOM 897 C CA . ILE A 1 108 ? 8.467 10.256 -11.144 1.00 96.56 108 ILE A CA 1
ATOM 898 C C . ILE A 1 108 ? 7.604 9.249 -10.382 1.00 96.56 108 ILE A C 1
ATOM 900 O O . ILE A 1 108 ? 7.026 9.599 -9.347 1.00 96.56 108 ILE A O 1
ATOM 904 N N . PHE A 1 109 ? 7.554 7.996 -10.842 1.00 96.81 109 PHE A N 1
ATOM 905 C CA . PHE A 1 109 ? 6.860 6.926 -10.131 1.00 96.81 109 PHE A CA 1
ATOM 906 C C . PHE A 1 109 ? 7.441 6.731 -8.724 1.00 96.81 109 PHE A C 1
ATOM 908 O O . PHE A 1 109 ? 6.723 6.900 -7.738 1.00 96.81 109 PHE A O 1
ATOM 915 N N . GLN A 1 110 ? 8.745 6.455 -8.617 1.00 95.12 110 GLN A N 1
ATOM 916 C CA . GLN A 1 110 ? 9.406 6.192 -7.336 1.00 95.12 110 GLN A CA 1
ATOM 917 C C . GLN A 1 110 ? 9.287 7.375 -6.373 1.00 95.12 110 GLN A C 1
ATOM 919 O O . GLN A 1 110 ? 8.917 7.191 -5.218 1.00 95.12 110 GLN A O 1
ATOM 924 N N . GLY A 1 111 ? 9.552 8.598 -6.838 1.00 96.00 111 GLY A N 1
ATOM 925 C CA . GLY A 1 111 ? 9.502 9.798 -6.005 1.00 96.00 111 GLY A CA 1
ATOM 926 C C . GLY A 1 111 ? 8.099 10.083 -5.469 1.00 96.00 111 GLY A C 1
ATOM 927 O O . GLY A 1 111 ? 7.932 10.311 -4.269 1.00 96.00 111 GLY A O 1
ATOM 928 N N . SER A 1 112 ? 7.079 10.022 -6.333 1.00 95.38 112 SER A N 1
ATOM 929 C CA . SER A 1 112 ? 5.688 10.251 -5.919 1.00 95.38 112 SER A CA 1
ATOM 930 C C . SER A 1 112 ? 5.180 9.158 -4.975 1.00 95.38 112 SER A C 1
ATOM 932 O O . SER A 1 112 ? 4.576 9.465 -3.943 1.00 95.38 112 SER A O 1
ATOM 934 N N . PHE A 1 113 ? 5.476 7.892 -5.274 1.00 96.50 113 PHE A N 1
ATOM 935 C CA . PHE A 1 113 ? 5.093 6.759 -4.439 1.00 96.50 113 PHE A CA 1
ATOM 936 C C . PHE A 1 113 ? 5.788 6.791 -3.072 1.00 96.50 113 PHE A C 1
ATOM 938 O O . PHE A 1 113 ? 5.131 6.629 -2.039 1.00 96.50 113 PHE A O 1
ATOM 945 N N . PHE A 1 114 ? 7.098 7.044 -3.044 1.00 96.19 114 PHE A N 1
ATOM 946 C CA . PHE A 1 114 ? 7.897 7.097 -1.821 1.00 96.19 114 PHE A CA 1
ATOM 947 C C . PHE 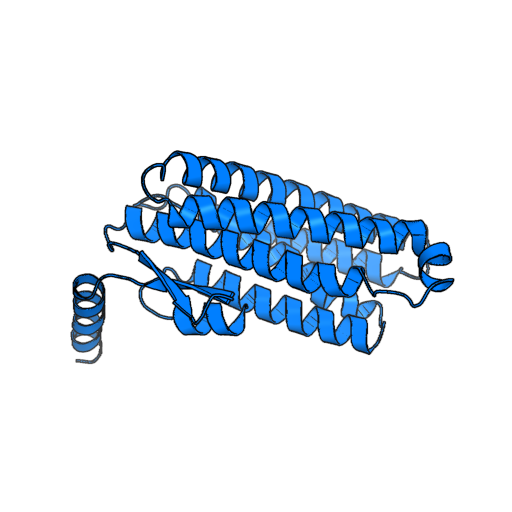A 1 114 ? 7.451 8.226 -0.891 1.00 96.19 114 PHE A C 1
ATOM 949 O O . PHE A 1 114 ? 7.275 7.995 0.307 1.00 96.19 114 PHE A O 1
ATOM 956 N N . LEU A 1 115 ? 7.195 9.420 -1.437 1.00 97.00 115 LEU A N 1
ATOM 957 C CA . LEU A 1 115 ? 6.742 10.572 -0.657 1.00 97.00 115 LEU A CA 1
ATOM 958 C C . LEU A 1 115 ? 5.439 10.267 0.096 1.00 97.00 115 LEU A C 1
ATOM 960 O O . LEU A 1 115 ? 5.379 10.418 1.318 1.00 97.00 115 LEU A O 1
ATOM 964 N N . ILE A 1 116 ? 4.412 9.783 -0.610 1.00 97.81 116 ILE A N 1
ATOM 965 C CA . ILE A 1 116 ? 3.125 9.456 0.021 1.00 97.81 116 ILE A CA 1
ATOM 966 C C . ILE A 1 116 ? 3.274 8.268 0.981 1.00 97.81 116 ILE A C 1
ATOM 968 O O . ILE A 1 116 ? 2.688 8.280 2.066 1.00 97.81 116 ILE A O 1
ATOM 972 N N . SER A 1 117 ? 4.100 7.275 0.637 1.00 97.88 117 SER A N 1
ATOM 973 C CA . SER A 1 117 ? 4.375 6.121 1.503 1.00 97.88 117 SER A CA 1
ATOM 974 C C . SER A 1 117 ? 5.013 6.528 2.832 1.00 97.88 117 SER A C 1
ATOM 976 O O . SER A 1 117 ? 4.596 6.023 3.875 1.00 97.88 117 SER A O 1
ATOM 978 N N . ILE A 1 118 ? 5.960 7.475 2.833 1.00 97.94 118 ILE A N 1
ATOM 979 C CA . ILE A 1 118 ? 6.535 8.030 4.068 1.00 97.94 118 ILE A CA 1
ATOM 980 C C . ILE A 1 118 ? 5.455 8.705 4.908 1.00 97.94 118 ILE A C 1
ATOM 982 O O . ILE A 1 118 ? 5.366 8.438 6.107 1.00 97.94 118 ILE A O 1
ATOM 986 N N . CYS A 1 119 ? 4.612 9.549 4.306 1.00 98.19 119 CYS A N 1
ATOM 987 C CA . CYS A 1 119 ? 3.543 10.222 5.043 1.00 98.19 119 CYS A CA 1
ATOM 988 C C . CYS A 1 119 ? 2.584 9.213 5.694 1.00 98.19 119 CYS A C 1
ATOM 990 O O . CYS A 1 119 ? 2.266 9.330 6.880 1.00 98.19 119 CYS A O 1
ATOM 992 N N . VAL A 1 120 ? 2.172 8.183 4.945 1.00 98.50 120 VAL A N 1
ATOM 993 C CA . VAL A 1 120 ? 1.352 7.075 5.458 1.00 98.50 120 VAL A CA 1
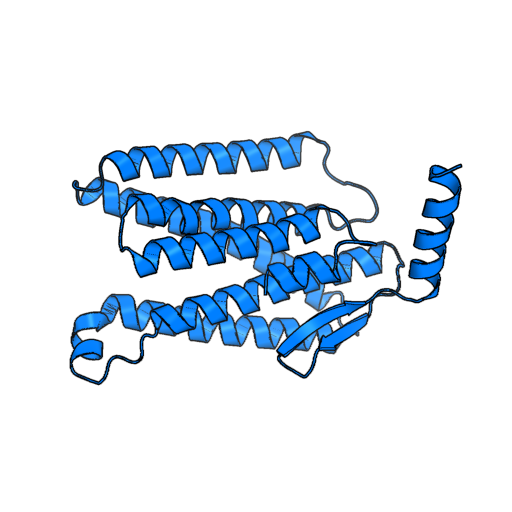ATOM 994 C C . VAL A 1 120 ? 2.056 6.345 6.598 1.00 98.50 120 VAL A C 1
ATOM 996 O O . VAL A 1 120 ? 1.434 6.067 7.627 1.00 98.50 120 VAL A O 1
ATOM 999 N N . TYR A 1 121 ? 3.342 6.038 6.437 1.00 98.31 121 TYR A N 1
ATOM 1000 C CA . TYR A 1 121 ? 4.119 5.307 7.431 1.00 98.31 121 TYR A CA 1
ATOM 1001 C C . TYR A 1 121 ? 4.264 6.102 8.733 1.00 98.31 121 TYR A C 1
ATOM 1003 O O . TYR A 1 121 ? 4.013 5.550 9.802 1.00 98.31 121 TYR A O 1
ATOM 1011 N N . ILE A 1 122 ? 4.579 7.400 8.661 1.00 98.44 122 ILE A N 1
ATOM 1012 C CA . ILE A 1 122 ? 4.681 8.288 9.831 1.00 98.44 122 ILE A CA 1
ATOM 1013 C C . ILE A 1 122 ? 3.341 8.360 10.572 1.00 98.44 122 ILE A C 1
ATOM 1015 O O . ILE A 1 122 ? 3.301 8.188 11.791 1.00 98.44 122 ILE A O 1
ATOM 1019 N N . HIS A 1 123 ? 2.234 8.556 9.850 1.00 97.81 123 HIS A N 1
ATOM 1020 C CA . HIS A 1 123 ? 0.902 8.577 10.461 1.00 97.81 123 HIS A CA 1
ATOM 1021 C C . HIS A 1 123 ? 0.550 7.233 11.108 1.00 97.81 123 HIS A C 1
ATOM 1023 O O . HIS A 1 123 ? 0.050 7.195 12.232 1.00 97.81 123 HIS A O 1
ATOM 1029 N N . THR A 1 124 ? 0.846 6.121 10.434 1.00 98.12 124 THR A N 1
ATOM 1030 C CA . THR A 1 124 ? 0.610 4.778 10.983 1.00 98.12 124 THR A CA 1
ATOM 1031 C C . THR A 1 124 ? 1.470 4.531 12.220 1.00 98.12 124 THR A C 1
ATOM 1033 O O . THR A 1 124 ? 0.996 3.975 13.207 1.00 98.12 124 THR A O 1
ATOM 1036 N N . PHE A 1 125 ? 2.719 4.985 12.217 1.00 97.94 125 PHE A N 1
ATOM 1037 C CA . PHE A 1 125 ? 3.596 4.889 13.376 1.00 97.94 125 PHE A CA 1
ATOM 1038 C C . PHE A 1 125 ? 3.055 5.694 14.567 1.00 97.94 125 PHE A C 1
ATOM 1040 O O . PHE A 1 125 ? 3.023 5.181 15.686 1.00 97.94 125 PHE A O 1
ATOM 1047 N N . ALA A 1 126 ? 2.533 6.902 14.327 1.00 97.88 126 ALA A N 1
ATOM 1048 C CA . ALA A 1 126 ? 1.854 7.691 15.355 1.00 97.88 126 ALA A CA 1
ATOM 1049 C C . ALA A 1 126 ? 0.609 6.974 15.916 1.00 97.88 126 ALA A C 1
ATOM 1051 O O . ALA A 1 126 ? 0.403 6.962 17.131 1.00 97.88 126 ALA A O 1
ATOM 1052 N N . ILE A 1 127 ? -0.180 6.307 15.063 1.00 97.25 127 ILE A N 1
ATOM 1053 C CA . ILE A 1 127 ? -1.291 5.439 15.497 1.00 97.25 127 ILE A CA 1
ATOM 1054 C C . ILE A 1 127 ? -0.779 4.332 16.432 1.00 97.25 127 ILE A C 1
ATOM 1056 O O . ILE A 1 127 ? -1.334 4.125 17.510 1.00 97.25 127 ILE A O 1
ATOM 1060 N N . VAL A 1 128 ? 0.303 3.643 16.065 1.00 97.50 128 VAL A N 1
ATOM 1061 C CA . VAL A 1 128 ? 0.873 2.546 16.870 1.00 97.50 128 VAL A CA 1
ATOM 1062 C C . VAL A 1 128 ? 1.371 3.033 18.235 1.00 97.50 128 VAL A C 1
ATOM 1064 O O . VAL A 1 128 ? 1.193 2.323 19.225 1.00 97.50 128 VAL A O 1
ATOM 1067 N N . ILE A 1 129 ? 1.946 4.239 18.315 1.00 97.12 129 ILE A N 1
ATOM 1068 C CA . ILE A 1 129 ? 2.332 4.865 19.592 1.00 97.12 129 ILE A CA 1
ATOM 1069 C C . ILE A 1 129 ? 1.101 5.094 20.481 1.00 97.12 129 ILE A C 1
ATOM 1071 O O . ILE A 1 129 ? 1.139 4.789 21.675 1.00 97.12 129 ILE A O 1
ATOM 1075 N N . ASN A 1 130 ? -0.002 5.580 19.907 1.00 95.44 130 ASN A N 1
ATOM 1076 C CA . ASN A 1 130 ? -1.246 5.814 20.645 1.00 95.44 130 ASN A CA 1
ATOM 1077 C C . ASN A 1 130 ? -1.907 4.505 21.110 1.00 95.44 130 ASN A C 1
ATOM 1079 O O . ASN A 1 130 ? -2.540 4.461 22.164 1.00 95.44 130 ASN A O 1
ATOM 1083 N N . LEU A 1 131 ? -1.706 3.412 20.374 1.00 94.56 131 LEU A N 1
ATOM 1084 C CA . LEU A 1 131 ? -2.162 2.063 20.716 1.00 94.56 131 LEU A CA 1
ATOM 1085 C C . LEU A 1 131 ? -1.157 1.303 21.604 1.00 94.56 131 LEU A C 1
ATOM 1087 O O . LEU A 1 131 ? -0.947 0.103 21.425 1.00 94.56 131 LEU A O 1
ATOM 1091 N N . LYS A 1 132 ? -0.539 1.977 22.583 1.00 91.44 132 LYS A N 1
ATOM 1092 C CA . LYS A 1 132 ? 0.536 1.418 23.430 1.00 91.44 132 LYS A CA 1
ATOM 1093 C C . LYS A 1 132 ? 0.186 0.097 24.133 1.00 91.44 132 LYS A C 1
ATOM 1095 O O . LYS A 1 132 ? 1.061 -0.758 24.284 1.00 91.44 132 LYS A O 1
ATOM 1100 N N . ASP A 1 133 ? -1.081 -0.086 24.502 1.00 92.75 133 ASP A N 1
ATOM 1101 C CA . ASP A 1 133 ? -1.568 -1.281 25.204 1.00 92.75 133 ASP A CA 1
ATOM 1102 C C . ASP A 1 133 ? -1.792 -2.476 24.254 1.00 92.75 133 ASP A C 1
ATOM 1104 O O . ASP A 1 133 ? -1.835 -3.633 24.678 1.00 92.75 133 ASP A O 1
ATOM 1108 N N . GLU A 1 134 ? -1.850 -2.230 22.941 1.00 95.94 134 GLU A N 1
ATOM 1109 C CA . GLU A 1 134 ? -2.098 -3.242 21.911 1.00 95.94 134 GLU A CA 1
ATOM 1110 C C . GLU A 1 134 ? -0.786 -3.885 21.441 1.00 95.94 134 GLU A C 1
ATOM 1112 O O . GLU A 1 134 ? -0.273 -3.621 20.346 1.00 95.94 134 GLU A O 1
ATOM 1117 N N . LYS A 1 135 ? -0.225 -4.782 22.263 1.00 94.44 135 LYS A N 1
ATOM 1118 C CA . LYS A 1 135 ? 1.047 -5.478 21.963 1.00 94.44 135 LYS A CA 1
ATOM 1119 C C . LYS A 1 135 ? 1.061 -6.146 20.580 1.00 94.44 135 LYS A C 1
ATOM 1121 O O . LYS A 1 135 ? 2.086 -6.118 19.902 1.00 94.44 135 LYS A O 1
ATOM 1126 N N . GLY A 1 136 ? -0.071 -6.709 20.145 1.00 94.62 136 GLY A N 1
ATOM 1127 C CA . GLY A 1 136 ? -0.203 -7.350 18.831 1.00 94.62 136 GLY A CA 1
ATOM 1128 C C . GLY A 1 136 ? -0.032 -6.379 17.658 1.00 94.62 136 GLY A C 1
ATOM 1129 O O . GLY A 1 136 ? 0.600 -6.731 16.666 1.00 94.62 136 GLY A O 1
ATOM 1130 N N . ILE A 1 137 ? -0.522 -5.144 17.790 1.00 97.38 137 ILE A N 1
ATOM 1131 C CA . ILE A 1 137 ? -0.387 -4.093 16.771 1.00 97.38 137 ILE A CA 1
ATOM 1132 C C . ILE A 1 137 ? 1.055 -3.600 16.684 1.00 97.38 137 ILE A C 1
ATOM 1134 O O . ILE A 1 137 ? 1.600 -3.474 15.588 1.00 97.38 137 ILE A O 1
ATOM 1138 N N . ARG A 1 138 ? 1.710 -3.404 17.834 1.00 96.75 138 ARG A N 1
ATOM 1139 C CA . ARG A 1 138 ? 3.139 -3.062 17.880 1.00 96.75 138 ARG A CA 1
ATOM 1140 C C . ARG A 1 138 ? 4.002 -4.142 17.230 1.00 96.75 138 ARG A C 1
ATOM 1142 O O . ARG A 1 138 ? 4.838 -3.824 16.391 1.00 96.75 138 ARG A O 1
ATOM 1149 N N . ALA A 1 139 ? 3.763 -5.410 17.568 1.00 95.62 139 ALA A N 1
ATOM 1150 C CA . ALA A 1 139 ? 4.475 -6.533 16.964 1.00 95.62 139 ALA A CA 1
ATOM 1151 C C . ALA A 1 139 ? 4.238 -6.617 15.447 1.00 95.62 139 ALA A C 1
ATOM 1153 O O . ALA A 1 139 ? 5.180 -6.861 14.693 1.00 95.62 139 ALA A O 1
ATOM 1154 N N . LEU A 1 140 ? 3.002 -6.374 14.992 1.00 96.88 140 LEU A N 1
ATOM 1155 C CA . LEU A 1 140 ? 2.660 -6.353 13.571 1.00 96.88 140 LEU A CA 1
ATOM 1156 C C . LEU A 1 140 ? 3.400 -5.234 12.822 1.00 96.88 140 LEU A C 1
ATOM 1158 O O . LEU A 1 140 ? 3.956 -5.501 11.758 1.00 96.88 140 LEU A O 1
ATOM 1162 N N . MET A 1 141 ? 3.468 -4.028 13.397 1.00 97.56 141 MET A N 1
ATOM 1163 C CA . MET A 1 141 ? 4.236 -2.909 12.840 1.00 97.56 141 MET A CA 1
ATOM 1164 C C . MET A 1 141 ? 5.724 -3.254 12.755 1.00 97.56 141 MET A C 1
ATOM 1166 O O . MET A 1 141 ? 6.304 -3.185 11.679 1.00 97.56 141 MET A O 1
ATOM 1170 N N . THR A 1 142 ? 6.336 -3.700 13.857 1.00 97.62 142 THR A N 1
ATOM 1171 C CA . THR A 1 142 ? 7.763 -4.056 13.888 1.00 97.62 142 THR A CA 1
ATOM 1172 C C . THR A 1 142 ? 8.097 -5.156 12.881 1.00 97.62 142 THR A C 1
ATOM 1174 O O . THR A 1 142 ? 9.038 -5.005 12.101 1.00 97.62 142 THR A O 1
ATOM 1177 N N . ARG A 1 143 ? 7.306 -6.238 12.841 1.00 96.38 143 ARG A N 1
ATOM 1178 C CA . ARG A 1 143 ? 7.489 -7.330 11.874 1.00 96.38 143 ARG A CA 1
ATOM 1179 C C . ARG A 1 143 ? 7.335 -6.827 10.437 1.00 96.38 143 ARG A C 1
ATOM 1181 O O . ARG A 1 143 ? 8.170 -7.151 9.598 1.00 96.38 143 ARG A O 1
ATOM 1188 N N . GLY A 1 144 ? 6.301 -6.032 10.160 1.00 97.25 144 GLY A N 1
ATOM 1189 C CA . GLY A 1 144 ? 6.064 -5.441 8.842 1.00 97.25 144 GLY A CA 1
ATOM 1190 C C . GLY A 1 144 ? 7.213 -4.539 8.386 1.00 97.25 144 GLY A C 1
ATOM 1191 O O . GLY A 1 144 ? 7.669 -4.669 7.252 1.00 97.25 144 GLY A O 1
ATOM 1192 N N . THR A 1 145 ? 7.733 -3.681 9.264 1.00 98.25 145 THR A N 1
ATOM 1193 C CA . THR A 1 145 ? 8.871 -2.802 8.960 1.00 98.25 145 THR A CA 1
ATOM 1194 C C . THR A 1 145 ? 10.143 -3.594 8.682 1.00 98.25 145 THR A C 1
ATOM 1196 O O . THR A 1 145 ? 10.796 -3.346 7.673 1.00 98.25 145 THR A O 1
ATOM 1199 N N . ILE A 1 146 ? 10.489 -4.572 9.527 1.00 98.38 146 ILE A N 1
ATOM 1200 C CA . ILE A 1 146 ? 11.696 -5.394 9.331 1.00 98.38 146 ILE A CA 1
ATOM 1201 C C . ILE A 1 146 ? 11.621 -6.148 7.999 1.00 98.38 146 ILE A C 1
ATOM 1203 O O . ILE A 1 146 ? 12.565 -6.099 7.215 1.00 98.38 146 ILE A O 1
ATOM 1207 N N . ILE A 1 147 ? 10.486 -6.798 7.716 1.00 97.94 147 ILE A N 1
ATOM 1208 C CA . ILE A 1 147 ? 10.275 -7.527 6.458 1.00 97.94 147 ILE A CA 1
ATOM 1209 C C . ILE A 1 147 ? 10.398 -6.584 5.255 1.00 97.94 147 ILE A C 1
ATOM 1211 O O . ILE A 1 147 ? 11.082 -6.926 4.292 1.00 97.94 147 ILE A O 1
ATOM 1215 N N . PHE A 1 148 ? 9.797 -5.391 5.324 1.00 97.81 148 PHE A N 1
ATOM 1216 C CA . PHE A 1 148 ? 9.889 -4.397 4.254 1.00 97.81 148 PHE A CA 1
ATOM 1217 C C . PHE A 1 148 ? 11.336 -3.984 3.988 1.00 97.81 148 PHE A C 1
ATOM 1219 O O . PHE A 1 148 ? 11.765 -3.991 2.841 1.00 97.81 148 PHE A O 1
ATOM 1226 N N . LEU A 1 149 ? 12.091 -3.646 5.039 1.00 97.94 149 LEU A N 1
ATOM 1227 C CA . LEU A 1 149 ? 13.474 -3.186 4.911 1.00 97.94 149 LEU A CA 1
ATOM 1228 C C . LEU A 1 149 ? 14.384 -4.269 4.328 1.00 97.94 149 LEU A C 1
ATOM 1230 O O . LEU A 1 149 ? 15.192 -3.969 3.453 1.00 97.94 149 LEU A O 1
ATOM 1234 N N . ILE A 1 150 ? 14.220 -5.523 4.761 1.00 98.00 150 ILE A N 1
ATOM 1235 C CA . ILE A 1 150 ? 14.956 -6.663 4.197 1.00 98.00 150 ILE A CA 1
ATOM 1236 C C . ILE A 1 150 ? 14.618 -6.829 2.712 1.00 98.00 150 ILE A C 1
ATOM 1238 O O . ILE A 1 150 ? 15.525 -6.939 1.888 1.00 98.00 150 ILE A O 1
ATOM 1242 N N . GLY A 1 151 ? 13.330 -6.804 2.357 1.00 97.75 151 GLY A N 1
ATOM 1243 C CA . GLY A 1 151 ? 12.898 -6.894 0.964 1.00 97.75 151 GLY A CA 1
ATOM 1244 C C . GLY A 1 151 ? 13.431 -5.743 0.112 1.00 97.75 151 GLY A C 1
ATOM 1245 O O . GLY A 1 151 ? 13.930 -5.973 -0.985 1.00 97.75 151 GLY A O 1
ATOM 1246 N N . TYR A 1 152 ? 13.357 -4.509 0.616 1.00 95.81 152 TYR A N 1
ATOM 1247 C CA . TYR A 1 152 ? 13.815 -3.309 -0.085 1.00 95.81 152 TYR A CA 1
ATOM 1248 C C . TYR A 1 152 ? 15.328 -3.330 -0.308 1.00 95.81 152 TYR A C 1
ATOM 1250 O O . TYR A 1 152 ? 15.806 -2.996 -1.393 1.00 95.81 152 TYR A O 1
ATOM 1258 N N . LEU A 1 153 ? 16.093 -3.763 0.698 1.00 96.81 153 LEU A N 1
ATOM 1259 C CA . LEU A 1 153 ? 17.530 -3.975 0.560 1.00 96.81 153 LEU A CA 1
ATOM 1260 C C . LEU A 1 153 ? 17.822 -5.046 -0.497 1.00 96.81 153 LEU A C 1
ATOM 1262 O O . LEU A 1 153 ? 18.655 -4.819 -1.372 1.00 96.81 153 LEU A O 1
ATOM 1266 N N . GLY A 1 154 ? 17.104 -6.172 -0.457 1.00 96.00 154 GLY A N 1
ATOM 1267 C CA . GLY A 1 154 ? 17.229 -7.238 -1.450 1.00 96.00 154 GLY A CA 1
ATOM 1268 C C . GLY A 1 154 ? 16.952 -6.752 -2.874 1.00 96.00 154 GLY A C 1
ATOM 1269 O O . GLY A 1 154 ? 17.737 -7.032 -3.776 1.00 96.00 154 GLY A O 1
ATOM 1270 N N . TRP A 1 155 ? 15.899 -5.955 -3.062 1.00 95.19 155 TRP A N 1
ATOM 1271 C CA . TRP A 1 155 ? 15.577 -5.319 -4.341 1.00 95.19 155 TRP A CA 1
ATOM 1272 C C . TRP A 1 155 ? 16.711 -4.423 -4.856 1.00 95.19 155 TRP A C 1
ATOM 1274 O O . TRP A 1 155 ? 17.095 -4.530 -6.019 1.00 95.19 155 TRP A O 1
ATOM 1284 N N . ASN A 1 156 ? 17.283 -3.576 -3.993 1.00 94.19 156 ASN A N 1
ATOM 1285 C CA . ASN A 1 156 ? 18.397 -2.698 -4.368 1.00 94.19 156 ASN A CA 1
ATOM 1286 C C . ASN A 1 156 ? 19.659 -3.490 -4.737 1.00 94.19 156 ASN A C 1
ATOM 1288 O O . ASN A 1 156 ? 20.343 -3.133 -5.696 1.00 94.19 156 ASN A O 1
ATOM 1292 N N . ILE A 1 157 ? 19.962 -4.565 -4.001 1.00 94.12 157 ILE A N 1
ATOM 1293 C CA . ILE A 1 157 ? 21.076 -5.467 -4.325 1.00 94.12 157 ILE A CA 1
ATOM 1294 C C . ILE A 1 157 ? 20.864 -6.072 -5.714 1.00 94.12 157 ILE A C 1
ATOM 1296 O O . ILE A 1 157 ? 21.768 -6.006 -6.542 1.00 94.12 157 ILE A O 1
ATOM 1300 N N . ASP A 1 158 ? 19.672 -6.599 -5.995 1.00 91.62 158 ASP A N 1
ATOM 1301 C CA . ASP A 1 158 ? 19.364 -7.207 -7.295 1.00 91.62 158 ASP A CA 1
ATOM 1302 C C . ASP A 1 158 ? 19.479 -6.191 -8.438 1.00 91.62 158 ASP A C 1
ATOM 1304 O O . ASP A 1 158 ? 20.071 -6.468 -9.480 1.00 91.62 158 ASP A O 1
ATOM 1308 N N . TYR A 1 159 ? 18.970 -4.977 -8.217 1.00 90.00 159 TYR A N 1
ATOM 1309 C CA . TYR A 1 159 ? 18.979 -3.905 -9.206 1.00 90.00 159 TYR A CA 1
ATOM 1310 C C . TYR A 1 159 ? 20.396 -3.393 -9.517 1.00 90.00 159 TYR A C 1
ATOM 1312 O O . TYR A 1 159 ? 20.757 -3.236 -10.685 1.00 90.00 159 TYR A O 1
ATOM 1320 N N . HIS A 1 160 ? 21.224 -3.150 -8.496 1.00 92.38 160 HIS A N 1
ATOM 1321 C CA . HIS A 1 160 ? 22.556 -2.561 -8.674 1.00 92.38 160 HIS A CA 1
ATOM 1322 C C . HIS A 1 160 ? 23.663 -3.590 -8.936 1.00 92.38 160 HIS A C 1
ATOM 1324 O O . HIS A 1 160 ? 24.625 -3.282 -9.642 1.00 92.38 160 HIS A O 1
ATOM 1330 N N . LEU A 1 161 ? 23.540 -4.803 -8.394 1.00 91.69 161 LEU A N 1
ATOM 1331 C CA . LEU A 1 161 ? 24.568 -5.850 -8.444 1.00 91.69 161 LEU A CA 1
ATOM 1332 C C . LEU A 1 161 ? 24.151 -7.054 -9.302 1.00 91.69 161 LEU A C 1
ATOM 1334 O O . LEU A 1 161 ? 24.742 -8.124 -9.182 1.00 91.69 161 LEU A O 1
ATOM 1338 N N . CYS A 1 162 ? 23.196 -6.882 -10.223 1.00 88.25 162 CYS A N 1
ATOM 1339 C CA . CYS A 1 162 ? 22.681 -7.939 -11.107 1.00 88.25 162 CYS A CA 1
ATOM 1340 C C . CYS A 1 162 ? 23.784 -8.795 -11.768 1.00 88.25 162 CYS A C 1
ATOM 1342 O O . CYS A 1 162 ? 23.693 -10.021 -11.810 1.00 88.25 162 CYS A O 1
ATOM 1344 N N . LYS A 1 163 ? 24.871 -8.166 -12.247 1.00 88.12 163 LYS A N 1
ATOM 1345 C CA . LYS A 1 163 ? 26.002 -8.883 -12.867 1.00 88.12 163 LYS A CA 1
ATOM 1346 C C . LYS A 1 163 ? 26.708 -9.834 -11.903 1.00 88.12 163 LYS A C 1
ATOM 1348 O O . LYS A 1 163 ? 27.140 -10.895 -12.331 1.00 88.12 163 LYS A O 1
ATOM 1353 N N . GLU A 1 164 ? 26.835 -9.457 -10.636 1.00 88.75 164 GLU A N 1
ATOM 1354 C CA . GLU A 1 164 ? 27.468 -10.287 -9.608 1.00 88.75 164 GLU A CA 1
ATOM 1355 C C . GLU A 1 164 ? 26.515 -11.390 -9.137 1.00 88.75 164 GLU A C 1
ATOM 1357 O O . GLU A 1 164 ? 26.919 -12.543 -9.015 1.00 88.75 164 GLU A O 1
ATOM 1362 N N . MET A 1 165 ? 25.228 -11.067 -8.984 1.00 85.25 165 MET A N 1
ATOM 1363 C CA . MET A 1 165 ? 24.185 -12.022 -8.589 1.00 85.25 165 MET A CA 1
ATOM 1364 C C . MET A 1 165 ? 23.967 -13.136 -9.622 1.00 85.25 165 MET A C 1
ATOM 1366 O O . MET A 1 165 ? 23.583 -14.238 -9.253 1.00 85.25 165 MET A O 1
ATOM 1370 N N . ASN A 1 166 ? 24.231 -12.870 -10.906 1.00 86.75 166 ASN A N 1
ATOM 1371 C CA . ASN A 1 166 ? 24.153 -13.871 -11.975 1.00 86.75 166 ASN A CA 1
ATOM 1372 C C . ASN A 1 166 ? 25.406 -14.754 -12.099 1.00 86.75 166 ASN A C 1
ATOM 1374 O O . ASN A 1 166 ? 25.367 -15.746 -12.825 1.00 86.75 166 ASN A O 1
ATOM 1378 N N . LYS A 1 167 ? 26.522 -14.413 -11.435 1.00 87.62 167 LYS A N 1
ATOM 1379 C CA . LYS A 1 167 ? 27.705 -15.296 -11.377 1.00 87.62 167 LYS A CA 1
ATOM 1380 C C . LYS A 1 167 ? 27.498 -16.450 -10.397 1.00 87.62 167 LYS A C 1
ATOM 1382 O O . LYS A 1 167 ? 28.120 -17.497 -10.541 1.00 87.62 167 LYS A O 1
ATOM 1387 N N . THR A 1 168 ? 26.645 -16.249 -9.400 1.00 77.56 168 THR A N 1
ATOM 1388 C CA . THR A 1 168 ? 26.141 -17.291 -8.506 1.00 77.56 168 THR A CA 1
ATOM 1389 C C . THR A 1 168 ? 24.768 -17.765 -8.993 1.00 77.56 168 THR A C 1
ATOM 1391 O O . THR A 1 168 ? 24.187 -17.187 -9.912 1.00 77.56 168 THR A O 1
ATOM 1394 N N . SER A 1 169 ? 24.225 -18.838 -8.410 1.00 83.75 169 SER A N 1
ATOM 1395 C CA . SER A 1 169 ? 22.823 -19.209 -8.634 1.00 83.75 169 SER A CA 1
ATOM 1396 C C . SER A 1 169 ? 21.926 -18.063 -8.154 1.00 83.75 169 SER A C 1
ATOM 1398 O O . SER A 1 169 ? 21.731 -17.911 -6.949 1.00 83.75 169 SER A O 1
ATOM 1400 N N . ASN A 1 170 ? 21.433 -17.239 -9.086 1.00 87.06 170 ASN A N 1
ATOM 1401 C CA . ASN A 1 170 ? 20.718 -16.003 -8.775 1.00 87.06 170 ASN A CA 1
ATOM 1402 C C . ASN A 1 170 ? 19.532 -16.276 -7.815 1.00 87.06 170 ASN A C 1
ATOM 1404 O O . ASN A 1 170 ? 18.579 -16.955 -8.210 1.00 87.06 170 ASN A O 1
ATOM 1408 N N . PRO A 1 171 ? 19.555 -15.734 -6.581 1.00 89.75 171 PRO A N 1
ATOM 1409 C CA . PRO A 1 171 ? 18.546 -15.969 -5.549 1.00 89.75 171 PRO A CA 1
ATOM 1410 C C . PRO A 1 171 ? 17.223 -15.216 -5.770 1.00 89.75 171 PRO A C 1
ATOM 1412 O O . PRO A 1 171 ? 16.323 -15.331 -4.937 1.00 89.75 171 PRO A O 1
ATOM 1415 N N . GLN A 1 172 ? 17.091 -14.458 -6.865 1.00 91.88 172 GLN A N 1
ATOM 1416 C CA . GLN A 1 172 ? 15.877 -13.741 -7.266 1.00 91.88 172 GLN A CA 1
ATOM 1417 C C . GLN A 1 172 ? 15.381 -12.772 -6.181 1.00 91.88 172 GLN A C 1
ATOM 1419 O O . GLN A 1 172 ? 14.217 -12.808 -5.776 1.00 91.88 172 GLN A O 1
ATOM 1424 N N . LEU A 1 173 ? 16.260 -11.903 -5.665 1.00 94.19 173 LEU A N 1
ATOM 1425 C CA . LEU A 1 173 ? 15.912 -11.008 -4.549 1.00 94.19 173 LEU A CA 1
ATOM 1426 C C . LEU A 1 173 ? 14.761 -10.048 -4.893 1.00 94.19 173 LEU A C 1
ATOM 1428 O O . LEU A 1 173 ? 13.970 -9.709 -4.009 1.00 94.19 173 LEU A O 1
ATOM 1432 N N . HIS A 1 174 ? 14.593 -9.679 -6.166 1.00 93.88 174 HIS A N 1
ATOM 1433 C CA . HIS A 1 174 ? 13.423 -8.932 -6.627 1.00 93.88 174 HIS A CA 1
ATOM 1434 C C . HIS A 1 174 ? 12.099 -9.704 -6.451 1.00 93.88 174 HIS A C 1
ATOM 1436 O O . HIS A 1 174 ? 11.072 -9.105 -6.136 1.00 93.88 174 HIS A O 1
ATOM 1442 N N . ALA A 1 175 ? 12.093 -11.034 -6.584 1.00 93.50 175 ALA A N 1
ATOM 1443 C CA . ALA A 1 175 ? 10.893 -11.834 -6.325 1.00 93.50 175 ALA A CA 1
ATOM 1444 C C . ALA A 1 175 ? 10.519 -11.821 -4.831 1.00 93.50 175 ALA A C 1
ATOM 1446 O O . ALA A 1 175 ? 9.347 -11.684 -4.471 1.00 93.50 175 ALA A O 1
ATOM 1447 N N . TRP A 1 176 ? 11.519 -11.893 -3.946 1.00 96.06 176 TRP A N 1
ATOM 1448 C CA . TRP A 1 176 ? 11.318 -11.788 -2.496 1.00 96.06 176 TRP A CA 1
ATOM 1449 C C . TRP A 1 176 ? 10.813 -10.410 -2.065 1.00 96.06 176 TRP A C 1
ATOM 1451 O O . TRP A 1 176 ? 10.002 -10.314 -1.138 1.00 96.06 176 TRP A O 1
ATOM 1461 N N . TRP A 1 177 ? 11.235 -9.352 -2.760 1.00 96.88 177 TRP A N 1
ATOM 1462 C CA . TRP A 1 177 ? 10.722 -8.000 -2.554 1.00 96.88 177 TRP A CA 1
ATOM 1463 C C . TRP A 1 177 ? 9.201 -7.922 -2.699 1.00 96.88 177 TRP A C 1
ATOM 1465 O O . TRP A 1 177 ? 8.549 -7.359 -1.821 1.00 96.88 177 TRP A O 1
ATOM 1475 N N . HIS A 1 178 ? 8.617 -8.545 -3.725 1.00 96.19 178 HIS A N 1
ATOM 1476 C CA . HIS A 1 178 ? 7.163 -8.524 -3.934 1.00 96.19 178 HIS A CA 1
ATOM 1477 C C . HIS A 1 178 ? 6.391 -9.133 -2.759 1.00 96.19 178 HIS A C 1
ATOM 1479 O O . HIS A 1 178 ? 5.386 -8.578 -2.304 1.00 96.19 178 HIS A O 1
ATOM 1485 N N . LEU A 1 179 ? 6.890 -10.240 -2.202 1.00 95.88 179 LEU A N 1
ATOM 1486 C CA . LEU A 1 179 ? 6.301 -10.867 -1.016 1.00 95.88 179 LEU A CA 1
ATOM 1487 C C . LEU A 1 179 ? 6.422 -9.967 0.219 1.00 95.88 179 LEU A C 1
ATOM 1489 O O . LEU A 1 179 ? 5.446 -9.794 0.957 1.00 95.88 179 LEU A O 1
ATOM 1493 N N . ALA A 1 180 ? 7.598 -9.372 0.426 1.00 97.56 180 ALA A N 1
ATOM 1494 C CA . ALA A 1 180 ? 7.862 -8.470 1.539 1.00 97.56 180 ALA A CA 1
ATOM 1495 C C . ALA A 1 180 ? 6.990 -7.205 1.472 1.00 97.56 180 ALA A C 1
ATOM 1497 O O . ALA A 1 180 ? 6.279 -6.893 2.430 1.00 97.56 180 ALA A O 1
ATOM 1498 N N . ALA A 1 181 ? 6.968 -6.524 0.325 1.00 97.38 181 ALA A N 1
ATOM 1499 C CA . ALA A 1 181 ? 6.163 -5.330 0.088 1.00 97.38 181 ALA A CA 1
ATOM 1500 C C . ALA A 1 181 ? 4.664 -5.611 0.265 1.00 97.38 181 ALA A C 1
ATOM 1502 O O . ALA A 1 181 ? 3.957 -4.815 0.894 1.00 97.38 181 ALA A O 1
ATOM 1503 N N . SER A 1 182 ? 4.180 -6.763 -0.216 1.00 97.12 182 SER A N 1
ATOM 1504 C CA . SER A 1 182 ? 2.788 -7.187 -0.034 1.00 97.12 182 SER A CA 1
ATOM 1505 C C . SER A 1 182 ? 2.449 -7.428 1.440 1.00 97.12 182 SER A C 1
ATOM 1507 O O . SER A 1 182 ? 1.431 -6.924 1.921 1.00 97.12 182 SER A O 1
ATOM 1509 N N . TYR A 1 183 ? 3.305 -8.145 2.179 1.00 97.44 183 TYR A N 1
ATOM 1510 C CA . TYR A 1 183 ? 3.112 -8.406 3.611 1.00 97.44 183 TYR A CA 1
ATOM 1511 C C . TYR A 1 183 ? 3.063 -7.104 4.422 1.00 97.44 183 TYR A C 1
ATOM 1513 O O . TYR A 1 183 ? 2.175 -6.915 5.262 1.00 97.44 183 TYR A O 1
ATOM 1521 N N . SER A 1 184 ? 3.998 -6.190 4.175 1.00 97.56 184 SER A N 1
ATOM 1522 C CA . SER A 1 184 ? 4.104 -4.931 4.916 1.00 97.56 184 SER A CA 1
ATOM 1523 C C . SER A 1 184 ? 2.959 -3.977 4.589 1.00 97.56 184 SER A C 1
ATOM 1525 O O . SER A 1 184 ? 2.356 -3.412 5.501 1.00 97.56 184 SER A O 1
ATOM 1527 N N . SER A 1 185 ? 2.580 -3.878 3.314 1.00 97.88 185 SER A N 1
ATOM 1528 C CA . SER A 1 185 ? 1.411 -3.109 2.872 1.00 97.88 185 SER A CA 1
ATOM 1529 C C . SER A 1 185 ? 0.118 -3.643 3.499 1.00 97.88 185 SER A C 1
ATOM 1531 O O . SER A 1 185 ? -0.662 -2.893 4.094 1.00 97.88 185 SER A O 1
ATOM 1533 N N . TYR A 1 186 ? -0.071 -4.964 3.464 1.00 98.06 186 TYR A N 1
ATOM 1534 C CA . TYR A 1 186 ? -1.184 -5.630 4.136 1.00 98.06 186 TYR A CA 1
ATOM 1535 C C . TYR A 1 186 ? -1.216 -5.320 5.642 1.00 98.06 186 TYR A C 1
ATOM 1537 O O . TYR A 1 186 ? -2.260 -4.945 6.176 1.00 98.06 186 TYR A O 1
ATOM 1545 N N . SER A 1 187 ? -0.063 -5.397 6.311 1.00 98.06 187 SER A N 1
ATOM 1546 C CA . SER A 1 187 ? 0.075 -5.123 7.746 1.00 98.06 187 SER A CA 1
ATOM 1547 C C . SER A 1 187 ? -0.298 -3.683 8.107 1.00 98.06 187 SER A C 1
ATOM 1549 O O . SER A 1 187 ? -1.074 -3.477 9.038 1.00 98.06 187 SER A O 1
ATOM 1551 N N . ILE A 1 188 ? 0.183 -2.688 7.355 1.00 98.19 188 ILE A N 1
ATOM 1552 C CA . ILE A 1 188 ? -0.176 -1.277 7.574 1.00 98.19 188 ILE A CA 1
ATOM 1553 C C . ILE A 1 188 ? -1.686 -1.077 7.395 1.00 98.19 188 ILE A C 1
ATOM 1555 O O . ILE A 1 188 ? -2.328 -0.474 8.254 1.00 98.19 188 ILE A O 1
ATOM 1559 N N . SER A 1 189 ? -2.279 -1.646 6.340 1.00 98.38 189 SER A N 1
ATOM 1560 C CA . SER A 1 189 ? -3.731 -1.574 6.115 1.00 98.38 189 SER A CA 1
ATOM 1561 C C . SER A 1 189 ? -4.533 -2.135 7.300 1.00 98.38 189 SER A C 1
ATOM 1563 O O . SER A 1 189 ? -5.520 -1.526 7.719 1.00 98.38 189 SER A O 1
ATOM 1565 N N . LEU A 1 190 ? -4.088 -3.252 7.893 1.00 98.19 190 LEU A N 1
ATOM 1566 C CA . LEU A 1 190 ? -4.710 -3.817 9.095 1.00 98.19 190 LEU A CA 1
ATOM 1567 C C . LEU A 1 190 ? -4.586 -2.905 10.317 1.00 98.19 190 LEU A C 1
ATOM 1569 O O . LEU A 1 190 ? -5.554 -2.775 11.062 1.00 98.19 190 LEU A O 1
ATOM 1573 N N . ILE A 1 191 ? -3.425 -2.284 10.536 1.00 98.44 191 ILE A N 1
ATOM 1574 C CA . ILE A 1 191 ? -3.191 -1.398 11.687 1.00 98.44 191 ILE A CA 1
ATOM 1575 C C . ILE A 1 191 ? -4.139 -0.197 11.639 1.00 98.44 191 ILE A C 1
ATOM 1577 O O . ILE A 1 191 ? -4.801 0.111 12.630 1.00 98.44 191 ILE A O 1
ATOM 1581 N N . VAL A 1 192 ? -4.259 0.446 10.475 1.00 98.19 192 VAL A N 1
ATOM 1582 C CA . VAL A 1 192 ? -5.145 1.609 10.299 1.00 98.19 192 VAL A CA 1
ATOM 1583 C C . VAL A 1 192 ? -6.614 1.208 10.472 1.00 98.19 192 VAL A C 1
ATOM 1585 O O . VAL A 1 192 ? -7.384 1.911 11.129 1.00 98.19 192 VAL A O 1
ATOM 1588 N N . MET A 1 193 ? -7.005 0.045 9.945 1.00 97.69 193 MET A N 1
ATOM 1589 C CA . MET A 1 193 ? -8.353 -0.508 10.113 1.00 97.69 193 MET A CA 1
ATOM 1590 C C . MET A 1 193 ? -8.668 -0.891 11.563 1.00 97.69 193 MET A C 1
ATOM 1592 O O . MET A 1 193 ? -9.796 -0.693 12.026 1.00 97.69 193 MET A O 1
ATOM 1596 N N . PHE A 1 194 ? -7.690 -1.432 12.289 1.00 97.69 194 PHE A N 1
ATOM 1597 C CA . PHE A 1 194 ? -7.822 -1.744 13.707 1.00 97.69 194 PHE A CA 1
ATOM 1598 C C . PHE A 1 194 ? -8.086 -0.468 14.506 1.00 97.69 194 PHE A C 1
ATOM 1600 O O . PHE A 1 194 ? -9.062 -0.406 15.253 1.00 97.69 194 PHE A O 1
ATOM 1607 N N . ASP A 1 195 ? -7.277 0.571 14.291 1.00 97.06 195 ASP A N 1
ATOM 1608 C CA . ASP A 1 195 ? -7.460 1.867 14.943 1.00 97.06 195 ASP A CA 1
ATOM 1609 C C . ASP A 1 195 ? -8.837 2.465 14.628 1.00 97.06 195 ASP A C 1
ATOM 1611 O O . ASP A 1 195 ? -9.580 2.833 15.540 1.00 97.06 195 ASP A O 1
ATOM 1615 N N . ARG A 1 196 ? -9.263 2.428 13.355 1.00 95.69 196 ARG A N 1
ATOM 1616 C CA . ARG A 1 196 ? -10.610 2.864 12.952 1.00 95.69 196 ARG A CA 1
ATOM 1617 C C . ARG A 1 196 ? -11.702 2.147 13.736 1.00 95.69 196 ARG A C 1
ATOM 1619 O O . ARG A 1 196 ? -12.644 2.768 14.223 1.00 95.69 196 ARG A O 1
ATOM 1626 N N . SER A 1 197 ? -11.578 0.831 13.844 1.00 95.25 197 SER A N 1
ATOM 1627 C CA . SER A 1 197 ? -12.558 -0.013 14.525 1.00 95.25 197 SER A CA 1
ATOM 1628 C C . SER A 1 197 ? -12.598 0.286 16.024 1.00 95.25 197 SER A C 1
ATOM 1630 O O . SER A 1 197 ? -13.680 0.321 16.611 1.00 95.25 197 SER A O 1
ATOM 1632 N N . LYS A 1 198 ? -11.444 0.584 16.635 1.00 94.00 198 LYS A N 1
ATOM 1633 C CA . LYS A 1 198 ? -11.346 1.006 18.037 1.00 94.00 198 LYS A CA 1
ATOM 1634 C C . LYS A 1 198 ? -11.980 2.383 18.255 1.00 94.00 198 LYS A C 1
ATOM 1636 O O . LYS A 1 198 ? -12.766 2.542 19.185 1.00 94.00 198 LYS A O 1
ATOM 1641 N N . MET A 1 199 ? -11.740 3.337 17.355 1.00 93.06 199 MET A N 1
ATOM 1642 C CA . MET A 1 199 ? -12.369 4.667 17.374 1.00 93.06 199 MET A CA 1
ATOM 1643 C C . MET A 1 199 ? -13.896 4.609 17.247 1.00 93.06 199 MET A C 1
ATOM 1645 O O . MET A 1 199 ? -14.603 5.419 17.847 1.00 93.06 199 MET A O 1
ATOM 1649 N N . LEU A 1 200 ? -14.411 3.630 16.501 1.00 92.31 200 LEU A N 1
ATOM 1650 C CA . LEU A 1 200 ? -15.843 3.345 16.379 1.00 92.31 200 LEU A CA 1
ATOM 1651 C C . LEU A 1 200 ? -16.396 2.468 17.516 1.00 92.31 200 LEU A C 1
ATOM 1653 O O . LEU A 1 200 ? -17.554 2.075 17.453 1.00 92.31 200 LEU A O 1
ATOM 1657 N N . ARG A 1 201 ? -15.592 2.163 18.545 1.00 91.81 201 ARG A N 1
ATOM 1658 C CA . ARG A 1 201 ? -15.958 1.319 19.699 1.00 91.81 201 ARG A CA 1
ATOM 1659 C C . ARG A 1 201 ? -16.414 -0.101 19.331 1.00 91.81 201 ARG A C 1
ATOM 1661 O O . ARG A 1 201 ? -17.089 -0.751 20.116 1.00 91.81 201 ARG A O 1
ATOM 1668 N N . LYS A 1 202 ? -15.961 -0.631 18.189 1.00 91.44 202 LYS A N 1
ATOM 1669 C CA . LYS A 1 202 ? -16.281 -1.993 17.710 1.00 91.44 202 LYS A CA 1
ATOM 1670 C C . LYS A 1 202 ? -15.424 -3.104 18.346 1.00 91.44 202 LYS A C 1
ATOM 1672 O O . LYS A 1 202 ? -15.376 -4.223 17.838 1.00 91.44 202 LYS A O 1
ATOM 1677 N N . ASN A 1 203 ? -14.680 -2.777 19.409 1.00 91.38 203 ASN A N 1
ATOM 1678 C CA . ASN A 1 203 ? -13.824 -3.685 20.188 1.00 91.38 203 ASN A CA 1
ATOM 1679 C C . ASN A 1 203 ? -12.997 -4.682 19.338 1.00 91.38 203 ASN A C 1
ATOM 1681 O O . ASN A 1 203 ? -13.131 -5.900 19.503 1.00 91.38 203 ASN A O 1
ATOM 1685 N N . PRO A 1 204 ? -12.148 -4.189 18.413 1.00 95.44 204 PRO A N 1
ATOM 1686 C CA . PRO A 1 204 ? -11.398 -5.044 17.499 1.00 95.44 204 PRO A CA 1
ATOM 1687 C C . PRO A 1 204 ? -10.329 -5.876 18.220 1.00 95.44 204 PRO A C 1
ATOM 1689 O O . PRO A 1 204 ? -9.726 -5.438 19.199 1.00 95.44 204 PRO A O 1
ATOM 1692 N N . LYS A 1 205 ? -10.030 -7.062 17.684 1.00 94.81 205 LYS A N 1
ATOM 1693 C CA . LYS A 1 205 ? -8.905 -7.915 18.099 1.00 94.81 205 LYS A CA 1
ATOM 1694 C C . LYS A 1 205 ? -8.124 -8.389 16.880 1.00 94.81 205 LYS A C 1
ATOM 1696 O O . LYS A 1 205 ? -8.716 -8.777 15.876 1.00 94.81 205 LYS A O 1
ATOM 1701 N N . ILE A 1 206 ? -6.796 -8.422 16.983 1.00 95.12 206 ILE A N 1
ATOM 1702 C CA . ILE A 1 206 ? -5.956 -9.079 15.976 1.00 95.12 206 ILE A CA 1
ATOM 1703 C C . ILE A 1 206 ? -5.981 -10.589 16.211 1.00 95.12 206 ILE A C 1
ATOM 1705 O O . ILE A 1 206 ? -5.715 -11.072 17.315 1.00 95.12 206 ILE A O 1
ATOM 1709 N N . LYS A 1 207 ? -6.304 -11.332 15.159 1.00 94.81 207 LYS A N 1
ATOM 1710 C CA . LYS A 1 207 ? -6.279 -12.793 15.103 1.00 94.81 207 LYS A CA 1
ATOM 1711 C C . LYS A 1 207 ? -5.390 -13.237 13.949 1.00 94.81 207 LYS A C 1
ATOM 1713 O O . LYS A 1 207 ? -5.032 -12.434 13.094 1.00 94.81 207 LYS A O 1
ATOM 1718 N N . TRP A 1 208 ? -5.016 -14.509 13.950 1.00 94.06 208 TRP A N 1
ATOM 1719 C CA . TRP A 1 208 ? -4.116 -15.083 12.959 1.00 94.06 208 TRP A CA 1
ATOM 1720 C C . TRP A 1 208 ? -4.735 -16.352 12.394 1.00 94.06 208 TRP A C 1
ATOM 1722 O O . TRP A 1 208 ? -5.233 -17.187 13.149 1.00 94.06 208 TRP A O 1
ATOM 1732 N N . VAL A 1 209 ? -4.702 -16.489 11.072 1.00 91.94 209 VAL A N 1
ATOM 1733 C CA . VAL A 1 209 ? -4.878 -17.786 10.420 1.00 91.94 209 VAL A CA 1
ATOM 1734 C C . VAL A 1 209 ? -3.494 -18.415 10.334 1.00 91.94 209 VAL A C 1
ATOM 1736 O O . VAL A 1 209 ? -2.588 -17.885 9.676 1.00 91.94 209 VAL A O 1
ATOM 1739 N N . TYR A 1 210 ? -3.321 -19.508 11.077 1.00 85.50 210 TYR A N 1
ATOM 1740 C CA . TYR A 1 210 ? -2.016 -20.068 11.421 1.00 85.50 210 TYR A CA 1
ATOM 1741 C C . TYR A 1 210 ? -1.111 -18.991 12.052 1.00 85.50 210 TYR A C 1
ATOM 1743 O O . TYR A 1 210 ? -1.469 -18.407 13.070 1.00 85.50 210 TYR A O 1
ATOM 1751 N N . ILE A 1 211 ? 0.049 -18.708 11.454 1.00 80.88 211 ILE A N 1
ATOM 1752 C CA . ILE A 1 211 ? 1.042 -17.721 11.934 1.00 80.88 211 ILE A CA 1
ATOM 1753 C C . ILE A 1 211 ? 1.362 -16.679 10.834 1.00 80.88 211 ILE A C 1
ATOM 1755 O O . ILE A 1 211 ? 2.152 -15.743 11.003 1.00 80.88 211 ILE A O 1
ATOM 1759 N N . ILE A 1 212 ? 0.730 -16.830 9.667 1.00 82.56 212 ILE A N 1
ATOM 1760 C CA . ILE A 1 212 ? 1.119 -16.139 8.434 1.00 82.56 212 ILE A CA 1
ATOM 1761 C C . ILE A 1 212 ? 0.174 -14.979 8.131 1.00 82.56 212 ILE A C 1
ATOM 1763 O O . ILE A 1 212 ? 0.642 -13.901 7.772 1.00 82.56 212 ILE A O 1
ATOM 1767 N N . PHE A 1 213 ? -1.137 -15.178 8.298 1.00 91.62 213 PHE A N 1
ATOM 1768 C CA . PHE A 1 213 ? -2.144 -14.208 7.875 1.00 91.62 213 PHE A CA 1
ATOM 1769 C C . PHE A 1 213 ? -2.850 -13.575 9.081 1.00 91.62 213 PHE A C 1
ATOM 1771 O O . PHE A 1 213 ? -3.804 -14.158 9.606 1.00 91.62 213 PHE A O 1
ATOM 1778 N N . PRO A 1 214 ? -2.405 -12.390 9.540 1.00 95.25 214 PRO A N 1
ATOM 1779 C CA . PRO A 1 214 ? -3.140 -11.637 10.544 1.00 95.25 214 PRO A CA 1
ATOM 1780 C C . PRO A 1 214 ? -4.441 -11.090 9.947 1.00 95.25 214 PRO A C 1
ATOM 1782 O O . PRO A 1 214 ? -4.517 -10.827 8.749 1.00 95.25 214 PRO A O 1
ATOM 1785 N N . TYR A 1 215 ? -5.465 -10.894 10.768 1.00 96.62 215 TYR A N 1
ATOM 1786 C CA . TYR A 1 215 ? -6.709 -10.221 10.390 1.00 96.62 215 TYR A CA 1
ATOM 1787 C C . TYR A 1 215 ? -7.344 -9.544 11.609 1.00 96.62 215 TYR A C 1
ATOM 1789 O O . TYR A 1 215 ? -7.055 -9.903 12.756 1.00 96.62 215 TYR A O 1
ATOM 1797 N N . VAL A 1 216 ? -8.196 -8.547 11.370 1.00 96.81 216 VAL A N 1
ATOM 1798 C CA . VAL A 1 216 ? -8.962 -7.876 12.425 1.00 96.81 216 VAL A CA 1
ATOM 1799 C C . VAL A 1 216 ? -10.306 -8.581 12.562 1.00 96.81 216 VAL A C 1
ATOM 1801 O O . VAL A 1 216 ? -11.059 -8.683 11.598 1.00 96.81 216 VAL A O 1
ATOM 1804 N N . LYS A 1 217 ? -10.625 -9.041 13.771 1.00 95.06 217 LYS A N 1
ATOM 1805 C CA . LYS A 1 217 ? -11.945 -9.567 14.130 1.00 95.06 217 LYS A CA 1
ATOM 1806 C C . LYS A 1 217 ? -12.667 -8.566 15.035 1.00 95.06 217 LYS A C 1
ATOM 1808 O O . LYS A 1 217 ? -12.047 -8.034 15.956 1.00 95.06 217 LYS A O 1
ATOM 1813 N N . LEU A 1 218 ? -13.951 -8.315 14.782 1.00 93.12 218 LEU A N 1
ATOM 1814 C CA . LEU A 1 218 ? -14.809 -7.495 15.648 1.00 93.12 218 LEU A CA 1
ATOM 1815 C C . LEU A 1 218 ? -15.401 -8.344 16.789 1.00 93.12 218 LEU A C 1
ATOM 1817 O O . LEU A 1 218 ? -15.350 -9.574 16.741 1.00 93.12 218 LEU A O 1
ATOM 1821 N N . SER A 1 219 ? -15.917 -7.714 17.850 1.00 83.00 219 SER A N 1
ATOM 1822 C CA . SER A 1 219 ? -16.606 -8.458 18.916 1.00 83.00 219 SER A CA 1
ATOM 1823 C C . SER A 1 219 ? -17.951 -9.020 18.437 1.00 83.00 219 SER A C 1
ATOM 1825 O O . SER A 1 219 ? -18.596 -8.439 17.567 1.00 83.00 219 SER A O 1
ATOM 1827 N N . GLU A 1 220 ? -18.411 -10.118 19.048 1.00 70.38 220 GLU A N 1
ATOM 1828 C CA . GLU A 1 220 ? -19.692 -10.763 18.700 1.00 70.38 220 GLU A CA 1
ATOM 1829 C C . GLU A 1 220 ? -20.913 -9.853 18.895 1.00 70.38 220 GLU A C 1
ATOM 1831 O O . GLU A 1 220 ? -21.934 -10.035 18.243 1.00 70.38 220 GLU A O 1
ATOM 1836 N N . GLU A 1 221 ? -20.830 -8.881 19.802 1.00 66.62 221 GLU A N 1
ATOM 1837 C CA . GLU A 1 221 ? -21.873 -7.873 20.021 1.00 66.62 221 GLU A CA 1
ATOM 1838 C C . GLU A 1 221 ? -21.948 -6.891 18.843 1.00 66.62 221 GLU A C 1
ATOM 1840 O O . GLU A 1 221 ? -23.023 -6.662 18.298 1.00 66.62 221 GLU A O 1
ATOM 1845 N N . SER A 1 222 ? -20.790 -6.434 18.350 1.00 67.12 222 SER A N 1
ATOM 1846 C CA . SER A 1 222 ? -20.713 -5.598 17.143 1.00 67.12 222 SER A CA 1
ATOM 1847 C C . SER A 1 222 ? -21.142 -6.371 15.889 1.00 67.12 222 SER A C 1
ATOM 1849 O O . SER A 1 222 ? -21.757 -5.808 14.988 1.00 67.12 222 SER A O 1
ATOM 1851 N N . GLU A 1 223 ? -20.825 -7.669 15.811 1.00 65.75 223 GLU A N 1
ATOM 1852 C CA . GLU A 1 223 ? -21.297 -8.548 14.732 1.00 65.75 223 GLU A CA 1
ATOM 1853 C C . GLU A 1 223 ? -22.820 -8.752 14.792 1.00 65.75 223 GLU A C 1
ATOM 1855 O O . GLU A 1 223 ? -23.472 -8.727 13.748 1.00 65.75 223 GLU A O 1
ATOM 1860 N N . ARG A 1 224 ? -23.407 -8.889 15.990 1.00 62.25 224 ARG A N 1
ATOM 1861 C CA . ARG A 1 224 ? -24.864 -8.994 16.178 1.00 62.25 224 ARG A CA 1
ATOM 1862 C C . ARG A 1 224 ? -25.606 -7.725 15.775 1.00 62.25 224 ARG A C 1
ATOM 1864 O O . ARG A 1 224 ? -26.599 -7.833 15.064 1.00 62.25 224 ARG A O 1
ATOM 1871 N N . GLU A 1 225 ? -25.123 -6.545 16.159 1.00 65.81 225 GLU A N 1
ATOM 1872 C CA . GLU A 1 225 ? -25.713 -5.266 15.726 1.00 65.81 225 GLU A CA 1
ATOM 1873 C C . GLU A 1 225 ? -25.694 -5.113 14.196 1.00 65.81 225 GLU A C 1
ATOM 1875 O O . GLU A 1 225 ? -26.688 -4.703 13.595 1.00 65.81 225 GLU A O 1
ATOM 1880 N N . LEU A 1 226 ? -24.593 -5.513 13.546 1.00 65.12 226 LEU A N 1
ATOM 1881 C CA . LEU A 1 226 ? -24.477 -5.521 12.083 1.00 65.12 226 LEU A CA 1
ATOM 1882 C C . LEU A 1 226 ? -25.456 -6.498 11.415 1.00 65.12 226 LEU A C 1
ATOM 1884 O O . LEU A 1 226 ? -25.972 -6.203 10.339 1.00 65.12 226 LEU A O 1
ATOM 1888 N N . LEU A 1 227 ? -25.690 -7.666 12.020 1.00 65.06 227 LEU A N 1
ATOM 1889 C CA . LEU A 1 227 ? -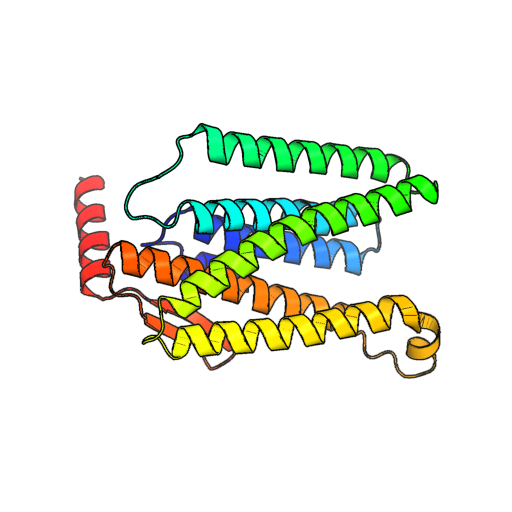26.655 -8.648 11.520 1.00 65.06 227 LEU A CA 1
ATOM 1890 C C . LEU A 1 227 ? -28.099 -8.161 11.706 1.00 65.06 227 LEU A C 1
ATOM 1892 O O . LEU A 1 227 ? -28.898 -8.304 10.786 1.00 65.06 227 LEU A O 1
ATOM 1896 N N . MET A 1 228 ? -28.413 -7.529 12.840 1.00 63.06 228 MET A N 1
ATOM 1897 C CA . MET A 1 228 ? -29.738 -6.963 13.138 1.00 63.06 228 MET A CA 1
ATOM 1898 C C . MET A 1 228 ? -30.111 -5.817 12.187 1.00 63.06 228 MET A C 1
ATOM 1900 O O . MET A 1 228 ? -31.214 -5.814 11.650 1.00 63.06 228 MET A O 1
ATOM 1904 N N . GLN A 1 229 ? -29.181 -4.894 11.897 1.00 61.03 229 GLN A N 1
ATOM 1905 C CA . GLN A 1 229 ? -29.398 -3.834 10.897 1.00 61.03 229 GLN A CA 1
ATOM 1906 C C . GLN A 1 229 ? -29.700 -4.378 9.497 1.00 61.03 229 GLN A C 1
ATOM 1908 O O . GLN A 1 229 ? -30.315 -3.695 8.683 1.00 61.03 229 GLN A O 1
ATOM 1913 N N . LYS A 1 230 ? -29.243 -5.595 9.199 1.00 57.94 230 LYS A N 1
ATOM 1914 C CA . LYS A 1 230 ? -29.441 -6.227 7.899 1.00 57.94 230 LYS A CA 1
ATOM 1915 C C . LYS A 1 230 ? -30.853 -6.788 7.738 1.00 57.94 230 LYS A C 1
ATOM 1917 O O . LYS A 1 230 ? -31.402 -6.682 6.652 1.00 57.94 230 LYS A O 1
ATOM 1922 N N . VAL A 1 231 ? -31.432 -7.317 8.819 1.00 59.34 231 VAL A N 1
ATOM 1923 C CA . VAL A 1 231 ? -32.824 -7.797 8.849 1.00 59.34 231 VAL A CA 1
ATOM 1924 C C . VAL A 1 231 ? -33.788 -6.630 8.628 1.00 59.34 231 VAL A C 1
ATOM 1926 O O . VAL A 1 231 ? -34.661 -6.711 7.783 1.00 59.34 231 VAL A O 1
ATOM 1929 N N . THR A 1 232 ? -33.545 -5.484 9.268 1.00 56.25 232 THR A N 1
ATOM 1930 C CA . THR A 1 232 ? -34.422 -4.303 9.163 1.00 56.25 232 THR A CA 1
ATOM 1931 C C . THR A 1 232 ? -34.381 -3.556 7.823 1.00 56.25 232 THR A C 1
ATOM 1933 O O . THR A 1 232 ? -35.127 -2.601 7.655 1.00 56.25 232 THR A O 1
ATOM 1936 N N . VAL A 1 233 ? -33.461 -3.897 6.914 1.00 54.66 233 VAL A N 1
ATOM 1937 C CA . VAL A 1 233 ? -33.329 -3.255 5.585 1.00 54.66 233 VAL A CA 1
ATOM 1938 C C . VAL A 1 233 ? -33.824 -4.179 4.463 1.00 54.66 233 VAL A C 1
ATOM 1940 O O . VAL A 1 233 ? -34.005 -3.729 3.335 1.00 54.66 233 VAL A O 1
ATOM 1943 N N . GLU A 1 234 ? -34.022 -5.466 4.759 1.00 52.78 234 GLU A N 1
ATOM 1944 C CA . GLU A 1 234 ? -34.569 -6.462 3.827 1.00 52.78 234 GLU A CA 1
ATOM 1945 C C . GLU A 1 234 ? -36.094 -6.679 4.021 1.00 52.78 234 GLU A C 1
ATOM 1947 O O . GLU A 1 234 ? -36.681 -7.424 3.239 1.00 52.78 234 GLU A O 1
ATOM 1952 N N . ASP A 1 235 ? -36.715 -5.978 4.986 1.00 43.59 235 ASP A N 1
ATOM 1953 C CA . ASP A 1 235 ? -38.171 -5.853 5.225 1.00 43.59 235 ASP A CA 1
ATOM 1954 C C . ASP A 1 235 ? -38.712 -4.497 4.724 1.00 43.59 235 ASP A C 1
ATOM 1956 O O . ASP A 1 235 ? -39.848 -4.463 4.192 1.00 43.59 235 ASP A O 1
#

Foldseek 3Di:
DLVVQLVQPVPLFDVLLNVLSVLLVQLVVLVCVCVVPVDLVSVLSNQLSLLVNLLSLLCLLQQLAPDGPDDPVSNVVSVVVSVVLSVLLVVLSVVCVDPVSVVVSVCSSCVSSVVSVVVSLVSLVVLVVVVVVQVVLVVLQVVLVVLQVQLVVLLVCCVPVVVVCVVPVNPPSPVSSSVSVSSSSNSSSQSSRQSSCVNNVQCWDWDDDPPRDIHIDGDVVSVVVSVVVVVVVVD

Radius of gyration: 19.37 Å; chains: 1; bounding box: 66×38×51 Å

pLDDT: mean 92.32, std 9.47, range [43.59, 98.56]

Sequence (235 aa):
MGIFGSVMHAKGFDYRFTLCFRTITVIGFGSILFHGTLLFQLQHFDGIPMIFYVLVLFYSVNENKKERKFGIWFPITLFLWGFTISTVLIFLGGHYQNKIMRLLEFYIFQGSFFLISICVYIHTFAIVINLKDEKGIRALMTRGTIIFLIGYLGWNIDYHLCKEMNKTSNPQLHAWWHLAASYSSYSISLIVMFDRSKMLRKNPKIKWVYIIFPYVKLSEESERELLMQKVTVED

Secondary structure (DSSP, 8-state):
-HHHHHHHTSSSS-HHHHHHHHHHHHHHHHHHHHHHH--HHHHHHHHHHHHHHHHHHHHHHHT-SSS-SS-THHHHHHHHHHHHHHHHHHHHHHTTTSHHHHHHHHHHHHHHHHHHHHHHHHHHHHHHHHTTT-HHHHHHHHHHHHHHHHHHHHHHHHHHHHHHHTTS----HHHHHHHHHHHHHHHHHHHHHHHHHHHTT---EEEEETTTEEEEE--HHHHHHHHHHHHHHH-

InterPro domains:
  IPR008901 Alkaline ceramidase [PF05875] (4-216)
  IPR008901 Alkaline ceramidase [PTHR46187] (3-221)